Protein AF-A0A1V5NSB7-F1 (afdb_monomer_lite)

Radius of gyration: 28.34 Å; chains: 1; bounding box: 48×56×88 Å

pLDDT: mean 84.28, std 14.87, range [34.0, 98.44]

Foldseek 3Di:
DDDDDPDQPQFDDDDDDDRDDTQGSVSVVVVVVVVVVVVVVVVVVVVVVVVVVVLVVLVVLCPPPVSVLVSLQCPDPLSVQLVVCVVVVVLVSSLVSLVVVCVDPPHDLSVNLVSLVSQCVSCQQQLPLVSNLVSLVSVQVVADPVRDPPCSPNVVVVVVSVCLVCLVVADLVNLLVVLVVVCVVPPPPQDPVNSVVVSVVSVVSNVRND

Secondary structure (DSSP, 8-state):
---------SEEEPPSS-TT-EEEHHHHHHHHHHHHHHHHHHHHHHHHHHHHHHHHHHHHHTTSTTTHHHHHHHHSHHHHHHHHHHHHT-HHHHHHHHHHHHH-SSS-HHHHHHHHHHHHHHHHHHT-HHHHHHHHHHHHHHS-GGGS-GGG-HHHHHHHHHHHHTGGGS-HHHHHHHHHHHHHHSTTTS-HHHHHHHHHHHHHHHHH--

Sequence (210 aa):
MEEGGSKAPSMVAGARGSPGQFLSGSGYASSMKAMHDERLSISAEFARKNEQALQETLMQMSGDPNYKGYAEFYLNENCKMGLECIEKGDFKEARDYLMKALEDTSISEEARVLVCQSLLGIGYEVGDKDVLEKAMDRLLAMIPEKDLPKEYNRQSMKEAFDGLKRMHEITPQQFSEIMQKLAREHPGKVPPEMQEKMLEGFKQMQNRFK

Structure (mmCIF, N/CA/C/O backbone):
data_AF-A0A1V5NSB7-F1
#
_entry.id   AF-A0A1V5NSB7-F1
#
loop_
_atom_site.group_PDB
_atom_site.id
_atom_site.type_symbol
_atom_site.label_atom_id
_atom_site.label_alt_id
_atom_site.label_comp_id
_atom_site.label_asym_id
_atom_site.label_entity_id
_atom_site.label_seq_id
_atom_site.pdbx_PDB_ins_code
_atom_site.Cartn_x
_atom_site.Cartn_y
_atom_site.Cartn_z
_atom_site.occupancy
_atom_site.B_iso_or_equiv
_atom_site.auth_seq_id
_atom_site.auth_comp_id
_atom_site.auth_asym_id
_atom_site.auth_atom_id
_atom_site.pdbx_PDB_model_num
ATOM 1 N N . MET A 1 1 ? 21.125 -37.843 44.065 1.00 37.56 1 MET A N 1
ATOM 2 C CA . MET A 1 1 ? 21.838 -36.700 43.470 1.00 37.56 1 MET A CA 1
ATOM 3 C C . MET A 1 1 ? 20.799 -35.622 43.252 1.00 37.56 1 MET A C 1
ATOM 5 O O . MET A 1 1 ? 20.052 -35.678 42.286 1.00 37.56 1 MET A O 1
ATOM 9 N N . GLU A 1 2 ? 20.655 -34.770 44.262 1.00 38.66 2 GLU A N 1
ATOM 10 C CA . GLU A 1 2 ? 19.933 -33.503 44.175 1.00 38.66 2 GLU A CA 1
ATOM 11 C C . GLU A 1 2 ? 20.862 -32.480 43.520 1.00 38.66 2 GLU A C 1
ATOM 13 O O . GLU A 1 2 ? 22.038 -32.470 43.861 1.00 38.66 2 GLU A O 1
ATOM 18 N N . GLU A 1 3 ? 20.332 -31.681 42.594 1.00 34.00 3 GLU A N 1
ATOM 19 C CA . GLU A 1 3 ? 20.762 -30.336 42.160 1.00 34.00 3 GLU A CA 1
ATOM 20 C C . GLU A 1 3 ? 20.040 -30.060 40.820 1.00 34.00 3 GLU A C 1
ATOM 22 O O . GLU A 1 3 ? 19.988 -30.924 39.957 1.00 34.00 3 GLU A O 1
ATOM 27 N N . GLY A 1 4 ? 19.389 -28.934 40.542 1.00 35.59 4 GLY A N 1
ATOM 28 C CA . GLY A 1 4 ? 19.301 -27.680 41.263 1.00 35.59 4 GLY A CA 1
ATOM 29 C C . GLY A 1 4 ? 17.912 -27.074 41.080 1.00 35.59 4 GLY A C 1
ATOM 30 O O . GLY A 1 4 ? 17.555 -26.596 40.005 1.00 35.59 4 GLY A O 1
ATOM 31 N N . GLY A 1 5 ? 17.138 -27.055 42.164 1.00 37.88 5 GLY A N 1
ATOM 32 C CA . GLY A 1 5 ? 16.073 -26.076 42.316 1.00 37.88 5 GLY A CA 1
ATOM 33 C C . GLY A 1 5 ? 16.729 -24.705 42.400 1.00 37.88 5 GLY A C 1
ATOM 34 O O . GLY A 1 5 ? 17.485 -24.443 43.338 1.00 37.88 5 GLY A O 1
ATOM 35 N N . SER A 1 6 ? 16.496 -23.851 41.402 1.00 40.28 6 SER A N 1
ATOM 36 C CA . SER A 1 6 ? 16.972 -22.472 41.417 1.00 40.28 6 SER A CA 1
ATOM 37 C C . SER A 1 6 ? 16.458 -21.808 42.693 1.00 40.28 6 SER A C 1
ATOM 39 O O . SER A 1 6 ? 15.261 -21.538 42.820 1.00 40.28 6 SER A O 1
ATOM 41 N N . LYS A 1 7 ? 17.357 -21.604 43.662 1.00 47.06 7 LYS A N 1
ATOM 42 C CA . LYS A 1 7 ? 17.087 -20.875 44.899 1.00 47.06 7 LYS A CA 1
ATOM 43 C C . LYS A 1 7 ? 16.649 -19.467 44.517 1.00 47.06 7 LYS A C 1
ATOM 45 O O . LYS A 1 7 ? 17.482 -18.593 44.293 1.00 47.06 7 LYS A O 1
ATOM 50 N N . ALA A 1 8 ? 15.338 -19.250 44.453 1.00 48.84 8 ALA A N 1
ATOM 51 C CA . ALA A 1 8 ? 14.788 -17.916 44.590 1.00 48.84 8 ALA A CA 1
ATOM 52 C C . ALA A 1 8 ? 15.373 -17.323 45.887 1.00 48.84 8 ALA A C 1
ATOM 54 O O . ALA A 1 8 ? 15.433 -18.042 46.894 1.00 48.84 8 ALA A O 1
ATOM 55 N N . PRO A 1 9 ? 15.849 -16.067 45.888 1.00 46.34 9 PRO A N 1
ATOM 56 C CA . PRO A 1 9 ? 16.323 -15.441 47.113 1.00 46.34 9 PRO A CA 1
ATOM 57 C C . PRO A 1 9 ? 15.192 -15.511 48.144 1.00 46.34 9 PRO A C 1
ATOM 59 O O . PRO A 1 9 ? 14.076 -15.058 47.889 1.00 46.34 9 PRO A O 1
ATOM 62 N N . SER A 1 10 ? 15.451 -16.166 49.281 1.00 51.84 10 SER A N 1
ATOM 63 C CA . SER A 1 10 ? 14.407 -16.480 50.261 1.00 51.84 10 SER A CA 1
ATOM 64 C C . SER A 1 10 ? 13.823 -15.225 50.905 1.00 51.84 10 SER A C 1
ATOM 66 O O . SER A 1 10 ? 12.687 -15.286 51.370 1.00 51.84 10 SER A O 1
ATOM 68 N N . MET A 1 11 ? 14.552 -14.102 50.879 1.00 49.50 11 MET A N 1
ATOM 69 C CA . MET A 1 11 ? 14.091 -12.788 51.318 1.00 49.50 11 MET A CA 1
ATOM 70 C C . MET A 1 11 ? 14.734 -11.669 50.485 1.00 49.50 11 MET A C 1
ATOM 72 O O . MET A 1 11 ? 15.950 -11.662 50.293 1.00 49.50 11 MET A O 1
ATOM 76 N N . VAL A 1 12 ? 13.929 -10.709 50.019 1.00 53.34 12 VAL A N 1
ATOM 77 C CA . VAL A 1 12 ? 14.395 -9.463 49.379 1.00 53.34 12 VAL A CA 1
ATOM 78 C C . VAL A 1 12 ? 13.954 -8.288 50.252 1.00 53.34 12 VAL A C 1
ATOM 80 O O . VAL A 1 12 ? 12.777 -8.174 50.591 1.00 53.34 12 VAL A O 1
ATOM 83 N N . ALA A 1 13 ? 14.898 -7.433 50.652 1.00 48.16 13 ALA A N 1
ATOM 84 C CA . ALA A 1 13 ? 14.614 -6.248 51.460 1.00 48.16 13 ALA A CA 1
ATOM 85 C C . ALA A 1 13 ? 13.837 -5.208 50.628 1.00 48.16 13 ALA A C 1
ATOM 87 O O . ALA A 1 13 ? 14.328 -4.736 49.603 1.00 48.16 13 ALA A O 1
ATOM 88 N N . GLY A 1 14 ? 12.615 -4.873 51.054 1.00 45.34 14 GLY A N 1
ATOM 89 C CA . GLY A 1 14 ? 11.761 -3.871 50.407 1.00 45.34 14 GLY A CA 1
ATOM 90 C C . GLY A 1 14 ? 12.239 -2.431 50.637 1.00 45.34 14 GLY A C 1
ATOM 91 O O . GLY A 1 14 ? 12.838 -2.114 51.665 1.00 45.34 14 GLY A O 1
ATOM 92 N N . ALA A 1 15 ? 11.980 -1.549 49.667 1.00 45.62 15 ALA A N 1
ATOM 93 C CA . ALA A 1 15 ? 12.359 -0.138 49.718 1.00 45.62 15 ALA A CA 1
ATOM 94 C C . ALA A 1 15 ? 11.522 0.697 50.716 1.00 45.62 15 ALA A C 1
ATOM 96 O O . ALA A 1 15 ? 10.430 0.321 51.130 1.00 45.62 15 ALA A O 1
ATOM 97 N N . ARG A 1 16 ? 12.117 1.842 51.087 1.00 44.16 16 ARG A N 1
ATOM 98 C CA . ARG A 1 16 ? 11.884 2.744 52.234 1.00 44.16 16 ARG A CA 1
ATOM 99 C C . ARG A 1 16 ? 10.437 2.902 52.733 1.00 44.16 16 ARG A C 1
ATOM 101 O O . ARG A 1 16 ? 9.618 3.532 52.077 1.00 44.16 16 ARG A O 1
ATOM 108 N N . GLY A 1 17 ? 10.208 2.492 53.987 1.00 47.84 17 GLY A N 1
ATOM 109 C CA . GLY A 1 17 ? 9.059 2.942 54.787 1.00 47.84 17 GLY A CA 1
ATOM 110 C C . GLY A 1 17 ? 8.754 2.130 56.050 1.00 47.84 17 GLY A C 1
ATOM 111 O O . GLY A 1 17 ? 8.206 2.683 56.995 1.00 47.84 17 GLY A O 1
ATOM 112 N N . SER A 1 18 ? 9.135 0.849 56.116 1.00 47.50 18 SER A N 1
ATOM 113 C CA . SER A 1 18 ? 8.880 0.011 57.298 1.00 47.50 18 SER A CA 1
ATOM 114 C C . SER A 1 18 ? 10.003 -1.023 57.493 1.00 47.50 18 SER A C 1
ATOM 116 O O . SER A 1 18 ? 10.157 -1.897 56.641 1.00 47.50 18 SER A O 1
ATOM 118 N N . PRO A 1 19 ? 10.818 -0.955 58.567 1.00 43.09 19 PRO A N 1
ATOM 119 C CA . PRO A 1 19 ? 12.043 -1.759 58.709 1.00 43.09 19 PRO A CA 1
ATOM 120 C C . PRO A 1 19 ? 11.851 -3.266 58.986 1.00 43.09 19 PRO A C 1
ATOM 122 O O . PRO A 1 19 ? 12.814 -3.919 59.377 1.00 43.09 19 PRO A O 1
ATOM 125 N N . GLY A 1 20 ? 10.643 -3.828 58.846 1.00 50.53 20 GLY A N 1
ATOM 126 C CA . GLY A 1 20 ? 10.314 -5.153 59.402 1.00 50.53 20 GLY A CA 1
ATOM 127 C C . GLY A 1 20 ? 9.607 -6.164 58.493 1.00 50.53 20 GLY A C 1
ATOM 128 O O . GLY A 1 20 ? 9.376 -7.284 58.938 1.00 50.53 20 GLY A O 1
ATOM 129 N N . GLN A 1 21 ? 9.252 -5.833 57.247 1.00 52.19 21 GLN A N 1
ATOM 130 C CA . GLN A 1 21 ? 8.574 -6.786 56.352 1.00 52.19 21 GLN A CA 1
ATOM 131 C C . GLN A 1 21 ? 9.567 -7.461 55.403 1.00 52.19 21 GLN A C 1
ATOM 133 O O . GLN A 1 21 ? 9.877 -6.957 54.325 1.00 52.19 21 GLN A O 1
ATOM 138 N N . PHE A 1 22 ? 10.057 -8.634 55.804 1.00 54.72 22 PHE A N 1
ATOM 139 C CA . PHE A 1 22 ? 10.748 -9.544 54.899 1.00 54.72 22 PHE A CA 1
ATOM 140 C C . PHE A 1 22 ? 9.717 -10.253 54.011 1.00 54.72 22 PHE A C 1
ATOM 142 O O . PHE A 1 22 ? 8.905 -11.039 54.498 1.00 54.72 22 PHE A O 1
ATOM 149 N N . LEU A 1 23 ? 9.731 -9.972 52.707 1.00 57.19 23 LEU A N 1
ATOM 150 C CA . LEU A 1 23 ? 8.927 -10.714 51.734 1.00 57.19 23 LEU A CA 1
ATOM 151 C C . LEU A 1 23 ? 9.623 -12.042 51.433 1.00 57.19 23 LEU A C 1
ATOM 153 O O . LEU A 1 23 ? 10.783 -12.044 51.021 1.00 57.19 23 LEU A O 1
ATOM 157 N N . SER A 1 24 ? 8.919 -13.162 51.616 1.00 68.25 24 SER A N 1
ATOM 158 C CA . SER A 1 24 ? 9.400 -14.467 51.153 1.00 68.25 24 SER A CA 1
ATOM 159 C C . SER A 1 24 ? 9.620 -14.441 49.636 1.00 68.25 24 SER A C 1
ATOM 161 O O . SER A 1 24 ? 8.956 -13.682 48.929 1.00 68.25 24 SER A O 1
ATOM 163 N N . GLY A 1 25 ? 10.489 -15.303 49.099 1.00 69.50 25 GLY A N 1
ATOM 164 C CA . GLY A 1 25 ? 10.6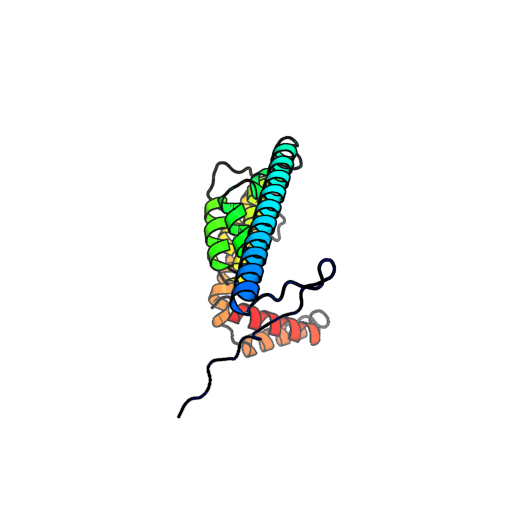81 -15.418 47.643 1.00 69.50 25 GLY A CA 1
ATOM 165 C C . GLY A 1 25 ? 9.371 -15.622 46.859 1.00 69.50 25 GLY A C 1
ATOM 166 O O . GLY A 1 25 ? 9.202 -15.066 45.775 1.00 69.50 25 GLY A O 1
ATOM 167 N N . SER A 1 26 ? 8.398 -16.338 47.437 1.00 72.12 26 SER A N 1
ATOM 168 C CA . SER A 1 26 ? 7.052 -16.504 46.869 1.00 72.12 26 SER A CA 1
ATOM 169 C C . SER A 1 26 ? 6.187 -15.241 46.965 1.00 72.12 26 SER A C 1
ATOM 171 O O . SER A 1 26 ? 5.455 -14.926 46.025 1.00 72.12 26 SER A O 1
ATOM 173 N N . GLY A 1 27 ? 6.287 -14.494 48.069 1.00 72.62 27 GLY A N 1
ATOM 174 C CA . GLY A 1 27 ? 5.615 -13.208 48.252 1.00 72.62 27 GLY A CA 1
ATOM 175 C C . GLY A 1 27 ? 6.161 -12.143 47.305 1.00 72.62 27 GLY A C 1
ATOM 176 O O . GLY A 1 27 ? 5.389 -11.454 46.650 1.00 72.62 27 GLY A O 1
ATOM 177 N N . TYR A 1 28 ? 7.484 -12.079 47.143 1.00 75.88 28 TYR A N 1
ATOM 178 C CA . TYR A 1 28 ? 8.135 -11.221 46.156 1.00 75.88 28 TYR A CA 1
ATOM 179 C C . TYR A 1 28 ? 7.696 -11.568 44.727 1.00 75.88 28 TYR A C 1
ATOM 181 O O . TYR A 1 28 ? 7.283 -10.678 43.990 1.00 75.88 28 TYR A O 1
ATOM 189 N N . ALA A 1 29 ? 7.706 -12.851 44.344 1.00 72.25 29 ALA A N 1
ATOM 190 C CA . ALA A 1 29 ? 7.261 -13.279 43.015 1.00 72.25 29 ALA A CA 1
ATOM 191 C C . ALA A 1 29 ? 5.788 -12.922 42.742 1.00 72.25 29 ALA A C 1
ATOM 193 O O . ALA A 1 29 ? 5.456 -12.463 41.650 1.00 72.25 29 ALA A O 1
ATOM 194 N N . SER A 1 30 ? 4.917 -13.076 43.744 1.00 76.69 30 SER A N 1
ATOM 195 C CA . SER A 1 30 ? 3.499 -12.705 43.640 1.00 76.69 30 SER A CA 1
ATOM 196 C C . SER A 1 30 ? 3.317 -11.193 43.490 1.00 76.69 30 SER A C 1
ATOM 198 O O . SER A 1 30 ? 2.568 -10.756 42.620 1.00 76.69 30 SER A O 1
ATOM 200 N N . SER A 1 31 ? 4.050 -10.389 44.268 1.00 78.25 31 SER A N 1
ATOM 201 C CA . SER A 1 31 ? 4.045 -8.927 44.140 1.00 78.25 31 SER A CA 1
ATOM 202 C C . SER A 1 31 ? 4.580 -8.463 42.786 1.00 78.25 31 SER A C 1
ATOM 204 O O . SER A 1 31 ? 3.989 -7.587 42.165 1.00 78.25 31 SER A O 1
ATOM 206 N N . MET A 1 32 ? 5.657 -9.074 42.284 1.00 78.88 32 MET A N 1
ATOM 207 C CA . MET A 1 32 ? 6.209 -8.757 40.962 1.00 78.88 32 MET A CA 1
ATOM 208 C C . MET A 1 32 ? 5.243 -9.117 39.833 1.00 78.88 32 MET A C 1
ATOM 210 O O . MET A 1 32 ? 5.126 -8.359 38.873 1.00 78.88 32 MET A O 1
ATOM 214 N N . LYS A 1 33 ? 4.524 -10.240 39.953 1.00 84.12 33 LYS A N 1
ATOM 215 C CA . LYS A 1 33 ? 3.463 -10.606 39.010 1.00 84.12 33 LYS A CA 1
ATOM 216 C C . LYS A 1 33 ? 2.319 -9.591 39.045 1.00 84.12 33 LYS A C 1
ATOM 218 O O . LYS A 1 33 ? 1.933 -9.105 37.993 1.00 84.12 33 LYS A O 1
ATOM 223 N N . ALA A 1 34 ? 1.850 -9.203 40.231 1.00 83.56 34 ALA A N 1
ATOM 224 C CA . ALA A 1 34 ? 0.799 -8.195 40.372 1.00 83.56 34 ALA A CA 1
ATOM 225 C C . ALA A 1 34 ? 1.210 -6.839 39.767 1.00 83.56 34 ALA A C 1
ATOM 227 O O . ALA A 1 34 ? 0.436 -6.243 39.028 1.00 83.56 34 ALA A O 1
ATOM 228 N N . MET A 1 35 ? 2.450 -6.392 40.000 1.00 81.25 35 MET A N 1
ATOM 229 C CA . MET A 1 35 ? 2.992 -5.173 39.382 1.00 81.25 35 MET A CA 1
ATOM 230 C C . MET A 1 35 ? 3.122 -5.295 37.858 1.00 81.25 35 MET A C 1
ATOM 232 O O . MET A 1 35 ? 2.933 -4.317 37.137 1.00 81.25 35 MET A O 1
ATOM 236 N N . HIS A 1 36 ? 3.467 -6.479 37.345 1.00 80.69 36 HIS A N 1
ATOM 237 C CA . HIS A 1 36 ? 3.516 -6.730 35.907 1.00 80.69 36 HIS A CA 1
ATOM 238 C C . HIS A 1 36 ? 2.121 -6.673 35.278 1.00 80.69 36 HIS A C 1
ATOM 240 O O . HIS A 1 36 ? 1.946 -5.991 34.269 1.00 80.69 36 HIS A O 1
ATOM 246 N N . ASP A 1 37 ? 1.140 -7.327 35.898 1.00 87.56 37 ASP A N 1
ATOM 247 C CA . ASP A 1 37 ? -0.256 -7.330 35.461 1.00 87.56 37 ASP A CA 1
ATOM 248 C C . ASP A 1 37 ? -0.845 -5.905 35.509 1.00 87.56 37 ASP A C 1
ATOM 250 O O . ASP A 1 37 ? -1.497 -5.464 34.562 1.00 87.56 37 ASP A O 1
ATOM 254 N N . GLU A 1 38 ? -0.536 -5.132 36.557 1.00 83.25 38 GLU A N 1
ATOM 255 C CA . GLU A 1 38 ? -0.912 -3.718 36.672 1.00 83.25 38 GLU A CA 1
ATOM 256 C C . GLU A 1 38 ? -0.268 -2.867 35.570 1.00 83.25 38 GLU A C 1
ATOM 258 O O . GLU A 1 38 ? -0.949 -2.078 34.916 1.00 83.25 38 GLU A O 1
ATOM 263 N N . ARG A 1 39 ? 1.026 -3.069 35.289 1.00 82.44 39 ARG A N 1
ATOM 264 C CA . ARG A 1 39 ? 1.715 -2.375 34.194 1.00 82.44 39 ARG A CA 1
ATOM 265 C C . ARG A 1 39 ? 1.065 -2.673 32.844 1.00 82.44 39 ARG A C 1
ATOM 267 O O . ARG A 1 39 ? 0.869 -1.748 32.062 1.00 82.44 39 ARG A O 1
ATOM 274 N N . LEU A 1 40 ? 0.732 -3.936 32.569 1.00 86.88 40 LEU A N 1
ATOM 275 C CA . LEU A 1 40 ? 0.035 -4.327 31.339 1.00 86.88 40 LEU A CA 1
ATOM 276 C C . LEU A 1 40 ? -1.344 -3.664 31.244 1.00 86.88 40 LEU A C 1
ATOM 278 O O . LEU A 1 40 ? -1.694 -3.149 30.184 1.00 86.88 40 LEU A O 1
ATOM 282 N N . SER A 1 41 ? -2.087 -3.617 32.353 1.00 87.81 41 SER A N 1
ATOM 283 C CA . SER A 1 41 ? -3.387 -2.943 32.433 1.00 87.81 41 SER A CA 1
ATOM 284 C C . SER A 1 41 ? -3.278 -1.445 32.124 1.00 87.81 41 SER A C 1
ATOM 286 O O . SER A 1 41 ? -4.006 -0.933 31.275 1.00 87.81 41 SER A O 1
ATOM 288 N N . ILE A 1 42 ? -2.311 -0.747 32.732 1.00 82.56 42 ILE A N 1
ATOM 289 C CA . ILE A 1 42 ? -2.061 0.683 32.486 1.00 82.56 42 ILE A CA 1
ATOM 290 C C . ILE A 1 42 ? -1.668 0.924 31.025 1.00 82.56 42 ILE A C 1
ATOM 292 O O . ILE A 1 42 ? -2.176 1.850 30.392 1.00 82.56 42 ILE A O 1
ATOM 296 N N . SER A 1 43 ? -0.781 0.094 30.468 1.00 83.69 43 SER A N 1
ATOM 297 C CA . SER A 1 43 ? -0.391 0.196 29.058 1.00 83.69 43 SER A CA 1
ATOM 298 C C . SER A 1 43 ? -1.583 -0.001 28.118 1.00 83.69 43 SER A C 1
ATOM 300 O O . SER A 1 43 ? -1.721 0.754 27.158 1.00 83.69 43 SER A O 1
ATOM 302 N N . ALA A 1 44 ? -2.468 -0.959 28.409 1.00 83.62 44 ALA A N 1
ATOM 303 C CA . ALA A 1 44 ? -3.680 -1.186 27.627 1.00 83.62 44 ALA A CA 1
ATOM 304 C C . ALA A 1 44 ? -4.666 -0.010 27.730 1.00 83.62 44 ALA A C 1
ATOM 306 O O . ALA A 1 44 ? -5.231 0.415 26.722 1.00 83.62 44 ALA A O 1
ATOM 307 N N . GLU A 1 45 ? -4.849 0.562 28.923 1.00 84.88 45 GLU A N 1
ATOM 308 C CA . GLU A 1 45 ? -5.712 1.733 29.110 1.00 84.88 45 GLU A CA 1
ATOM 309 C C . GLU A 1 45 ? -5.170 2.962 28.366 1.00 84.88 45 GLU A C 1
ATOM 311 O O . GLU A 1 45 ? -5.934 3.687 27.725 1.00 84.88 45 GLU A O 1
ATOM 316 N N . PHE A 1 46 ? -3.853 3.178 28.409 1.00 84.44 46 PHE A N 1
ATOM 317 C CA . PHE A 1 46 ? -3.192 4.251 27.671 1.00 84.44 46 PHE A CA 1
ATOM 318 C C . PHE A 1 46 ? -3.348 4.076 26.156 1.00 84.44 46 PHE A C 1
ATOM 320 O O . PHE A 1 46 ? -3.721 5.027 25.472 1.00 84.44 46 PHE A O 1
ATOM 327 N N . ALA A 1 47 ? -3.141 2.860 25.639 1.00 82.44 47 ALA A N 1
ATOM 328 C CA . ALA A 1 47 ? -3.361 2.550 24.228 1.00 82.44 47 ALA A CA 1
ATOM 329 C C . ALA A 1 47 ? -4.812 2.834 23.808 1.00 82.44 47 ALA A C 1
ATOM 331 O O . ALA A 1 47 ? -5.034 3.535 22.825 1.00 82.44 47 ALA A O 1
ATOM 332 N N . ARG A 1 48 ? -5.795 2.395 24.607 1.00 84.62 48 ARG A N 1
ATOM 333 C CA . ARG A 1 48 ? -7.217 2.650 24.340 1.00 84.62 48 ARG A CA 1
ATOM 334 C C . ARG A 1 48 ? -7.545 4.143 24.322 1.00 84.62 48 ARG A C 1
ATOM 336 O O . ARG A 1 48 ? -8.283 4.598 23.457 1.00 84.62 48 ARG A O 1
ATOM 343 N N . LYS A 1 49 ? -7.019 4.912 25.280 1.00 86.69 49 LYS A N 1
ATOM 344 C CA . LYS A 1 49 ? -7.225 6.369 25.336 1.00 86.69 49 LYS A CA 1
ATOM 345 C C . LYS A 1 49 ? -6.605 7.074 24.131 1.00 86.69 49 LYS A C 1
ATOM 347 O O . LYS A 1 49 ? -7.236 7.964 23.571 1.00 86.69 49 LYS A O 1
ATOM 352 N N . ASN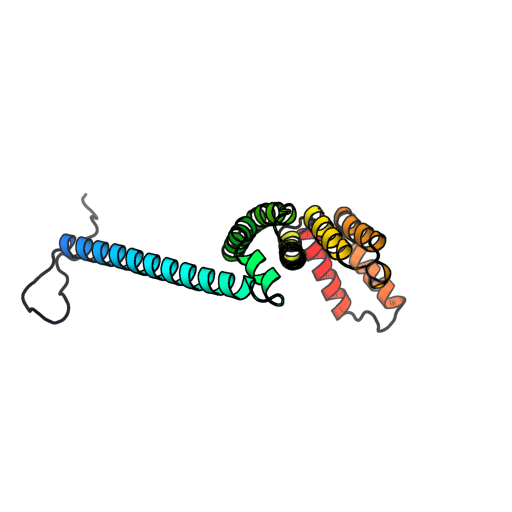 A 1 50 ? -5.411 6.660 23.714 1.00 87.62 50 ASN A N 1
ATOM 353 C CA . ASN A 1 50 ? -4.772 7.201 22.516 1.00 87.62 50 ASN A CA 1
ATOM 354 C C . ASN A 1 50 ? -5.557 6.862 21.248 1.00 87.62 50 ASN A C 1
ATOM 356 O O . ASN A 1 50 ? -5.739 7.731 20.403 1.00 87.62 50 ASN A O 1
ATOM 360 N N . GLU A 1 51 ? -6.051 5.631 21.130 1.00 87.88 51 GLU A N 1
ATOM 361 C CA . GLU A 1 51 ? -6.881 5.210 20.002 1.00 87.88 51 GLU A CA 1
ATOM 362 C C . GLU A 1 51 ? -8.183 6.016 19.934 1.00 87.88 51 GLU A C 1
ATOM 364 O O . GLU A 1 51 ? -8.544 6.508 18.869 1.00 87.88 51 GLU A O 1
ATOM 369 N N . GLN A 1 52 ? -8.844 6.235 21.075 1.00 90.12 52 GLN A N 1
ATOM 370 C CA . GLN A 1 52 ? -10.035 7.085 21.159 1.00 90.12 52 GLN A CA 1
ATOM 371 C C . GLN A 1 52 ? -9.737 8.530 20.747 1.00 90.12 52 GLN A C 1
ATOM 373 O O . GLN A 1 52 ? -10.461 9.091 19.930 1.00 90.12 52 GLN A O 1
ATOM 378 N N . ALA A 1 53 ? -8.648 9.116 21.250 1.00 91.56 53 ALA A N 1
ATOM 379 C CA . ALA A 1 53 ? -8.251 10.475 20.889 1.00 91.56 53 ALA A CA 1
ATOM 380 C C . ALA A 1 53 ? -7.923 10.607 19.389 1.00 91.56 53 ALA A C 1
ATOM 382 O O . ALA A 1 53 ? -8.297 11.594 18.749 1.00 91.56 53 ALA A O 1
ATOM 383 N N . LEU A 1 54 ? -7.258 9.601 18.809 1.00 90.56 54 LEU A N 1
ATOM 384 C CA . LEU A 1 54 ? -6.998 9.542 17.372 1.00 90.56 54 LEU A CA 1
ATOM 385 C C . LEU A 1 54 ? -8.311 9.455 16.590 1.00 90.56 54 LEU A C 1
ATOM 387 O O . LEU A 1 54 ? -8.514 10.220 15.651 1.00 90.56 54 LEU A O 1
ATOM 391 N N . GLN A 1 55 ? -9.220 8.570 16.999 1.00 92.62 55 GLN A N 1
ATOM 392 C CA . GLN A 1 55 ? -10.515 8.399 16.353 1.00 92.62 55 GLN A CA 1
ATOM 393 C C . GLN A 1 55 ? -11.343 9.689 16.390 1.00 92.62 55 GLN A C 1
ATOM 395 O O . GLN A 1 55 ? -11.887 10.091 15.365 1.00 92.62 55 GLN A O 1
ATOM 400 N N . GLU A 1 56 ? -11.399 10.379 17.528 1.00 94.19 56 GLU A N 1
ATOM 401 C CA . GLU A 1 56 ? -12.066 11.680 17.653 1.00 94.19 56 GLU A CA 1
ATOM 402 C C . GLU A 1 56 ? -11.453 12.729 16.716 1.00 94.19 56 GLU A C 1
ATOM 404 O O . GLU A 1 56 ? -12.182 13.440 16.023 1.00 94.19 56 GLU A O 1
ATOM 409 N N . THR A 1 57 ? -10.121 12.786 16.639 1.00 93.50 57 THR A N 1
ATOM 410 C CA . THR A 1 57 ? -9.402 13.707 15.745 1.00 93.50 57 THR A CA 1
ATOM 411 C C . THR A 1 57 ? -9.722 13.420 14.278 1.00 93.50 57 THR A C 1
ATOM 413 O O . THR A 1 57 ? -10.052 14.334 13.525 1.00 93.50 57 THR A O 1
ATOM 416 N N . LEU A 1 58 ? -9.691 12.151 13.866 1.00 93.81 58 LEU A N 1
ATOM 417 C CA . LEU A 1 58 ? -10.022 11.749 12.498 1.00 93.81 58 LEU A CA 1
ATOM 418 C C . LEU A 1 58 ? -11.488 12.049 12.163 1.00 93.81 58 LEU A C 1
ATOM 420 O O . LEU A 1 58 ? -11.783 12.546 11.079 1.00 93.81 58 LEU A O 1
ATOM 424 N N . MET A 1 59 ? -12.409 11.826 13.104 1.00 93.00 59 MET A N 1
ATOM 425 C CA . MET A 1 59 ? -13.820 12.180 12.929 1.00 93.00 59 MET A CA 1
ATOM 426 C C . MET A 1 59 ? -14.002 13.693 12.750 1.00 93.00 59 MET A C 1
ATOM 428 O O . MET A 1 59 ? -14.779 14.112 11.894 1.00 93.00 59 MET A O 1
ATOM 432 N N . GLN A 1 60 ? -13.251 14.528 13.473 1.00 92.81 60 GLN A N 1
ATOM 433 C CA . GLN A 1 60 ? -13.254 15.979 13.249 1.00 92.81 60 GLN A CA 1
ATOM 434 C C . GLN A 1 60 ? -12.686 16.346 11.870 1.00 92.81 60 GLN A C 1
ATOM 436 O O . GLN A 1 60 ? -13.298 17.132 11.146 1.00 92.81 60 GLN A O 1
ATOM 441 N N . MET A 1 61 ? -11.563 15.737 11.472 1.00 92.06 61 MET A N 1
ATOM 442 C CA . MET A 1 61 ? -10.941 15.946 10.157 1.00 92.06 61 MET A CA 1
ATOM 443 C C . MET A 1 61 ? -11.847 15.523 8.997 1.00 92.06 61 MET A C 1
ATOM 445 O O . MET A 1 61 ? -11.783 16.126 7.930 1.00 92.06 61 MET A O 1
ATOM 449 N N . SER A 1 62 ? -12.722 14.533 9.201 1.00 90.25 62 SER A N 1
ATOM 450 C CA . SER A 1 62 ? -13.683 14.095 8.179 1.00 90.25 62 SER A CA 1
ATOM 451 C C . SER A 1 62 ? -14.676 15.190 7.762 1.00 90.25 62 SER A C 1
ATOM 453 O O . SER A 1 62 ? -15.227 15.138 6.661 1.00 90.25 62 SER A O 1
ATOM 455 N N . GLY A 1 63 ? -14.877 16.202 8.617 1.00 88.81 63 GLY A N 1
ATOM 456 C CA . GLY A 1 63 ? -15.706 17.370 8.329 1.00 88.81 63 GLY A CA 1
ATOM 457 C C . GLY A 1 63 ? -15.025 18.439 7.467 1.00 88.81 63 GLY A C 1
ATOM 458 O O . GLY A 1 63 ? -15.722 19.284 6.908 1.00 88.81 63 GLY A O 1
ATOM 459 N N . ASP A 1 64 ? -13.694 18.412 7.334 1.00 91.31 64 ASP A N 1
ATOM 460 C CA . ASP A 1 64 ? -12.943 19.324 6.467 1.00 91.31 64 ASP A CA 1
ATOM 461 C C . ASP A 1 64 ? -12.711 18.667 5.095 1.00 91.31 64 ASP A C 1
ATOM 463 O O . ASP A 1 64 ? -12.024 17.643 5.017 1.00 91.31 64 ASP A O 1
ATOM 467 N N . PRO A 1 65 ? -13.221 19.243 3.989 1.00 89.06 65 PRO A N 1
ATOM 468 C CA . PRO A 1 65 ? -13.021 18.702 2.646 1.00 89.06 65 PRO A CA 1
ATOM 469 C C . PRO A 1 65 ? -11.555 18.443 2.271 1.00 89.06 65 PRO A C 1
ATOM 471 O O . PRO A 1 65 ? -11.289 17.523 1.504 1.00 89.06 65 PRO A O 1
ATOM 474 N N . ASN A 1 66 ? -10.601 19.202 2.823 1.00 89.69 66 ASN A N 1
ATOM 475 C CA . ASN A 1 66 ? -9.175 19.039 2.520 1.00 89.69 66 ASN A CA 1
ATOM 476 C C . ASN A 1 66 ? -8.554 17.810 3.195 1.00 89.69 66 ASN A C 1
ATOM 478 O O . ASN A 1 66 ? -7.561 17.268 2.710 1.00 89.69 66 ASN A O 1
ATOM 482 N N . TYR A 1 67 ? -9.121 17.377 4.322 1.00 90.56 67 TYR A N 1
ATOM 483 C CA . TYR A 1 67 ? -8.606 16.267 5.125 1.00 90.56 67 TYR A CA 1
ATOM 484 C C . TYR A 1 67 ? -9.512 15.040 5.108 1.00 90.56 67 TYR A C 1
ATOM 486 O O . TYR A 1 67 ? -9.113 13.981 5.591 1.00 90.56 67 TYR A O 1
ATOM 494 N N . LYS A 1 68 ? -10.697 15.151 4.504 1.00 90.88 68 LYS A N 1
ATOM 495 C CA . LYS A 1 68 ? -11.692 14.086 4.419 1.00 90.88 68 LYS A CA 1
ATOM 496 C C . LYS A 1 68 ? -11.118 12.766 3.900 1.00 90.88 68 LYS A C 1
ATOM 498 O O . LYS A 1 68 ? -11.305 11.744 4.549 1.00 90.88 68 LYS A O 1
ATOM 503 N N . GLY A 1 69 ? -10.373 12.783 2.793 1.00 91.44 69 GLY A N 1
ATOM 504 C CA . GLY A 1 69 ? -9.768 11.568 2.231 1.00 91.44 69 GLY A CA 1
ATOM 505 C C . GLY A 1 69 ? -8.772 10.887 3.175 1.00 91.44 69 GLY A C 1
ATOM 506 O O . GLY A 1 69 ? -8.770 9.665 3.304 1.00 91.44 69 GLY A O 1
ATOM 507 N N . TYR A 1 70 ? -7.970 11.676 3.898 1.00 93.00 70 TYR A N 1
ATOM 508 C CA . TYR A 1 70 ? -7.073 11.155 4.931 1.00 93.00 70 TYR A CA 1
ATOM 509 C C . TYR A 1 70 ? -7.858 10.554 6.095 1.00 93.00 70 TYR A C 1
ATOM 511 O O . TYR A 1 70 ? -7.567 9.439 6.519 1.00 93.00 70 TYR A O 1
ATOM 519 N N . ALA A 1 71 ? -8.866 11.269 6.595 1.00 93.69 71 ALA A N 1
ATOM 520 C CA . ALA A 1 71 ? -9.703 10.792 7.687 1.00 93.69 71 ALA A CA 1
ATOM 521 C C . ALA A 1 71 ? -10.393 9.468 7.335 1.00 93.69 71 ALA A C 1
ATOM 523 O O . ALA A 1 71 ? -10.303 8.511 8.096 1.00 93.69 71 ALA A O 1
ATOM 524 N N . GLU A 1 72 ? -11.019 9.386 6.160 1.00 94.62 72 GLU A N 1
ATOM 525 C CA . GLU A 1 72 ? -11.664 8.166 5.672 1.00 94.62 72 GLU A CA 1
ATOM 526 C C . GLU A 1 72 ? -10.681 7.005 5.523 1.00 94.62 72 GLU A C 1
ATOM 528 O O . GLU A 1 72 ? -11.009 5.883 5.903 1.00 94.62 72 GLU A O 1
ATOM 533 N N . PHE A 1 73 ? -9.467 7.261 5.026 1.00 95.56 73 PHE A N 1
ATOM 534 C CA . PHE A 1 73 ? -8.433 6.235 4.927 1.00 95.56 73 PHE A CA 1
ATOM 535 C C . PHE A 1 73 ? -8.078 5.647 6.297 1.00 95.56 73 PHE A C 1
ATOM 537 O O . PHE A 1 73 ? -8.090 4.432 6.445 1.00 95.56 73 PHE A O 1
ATOM 544 N N . TYR A 1 74 ? -7.822 6.468 7.318 1.00 93.38 74 TYR A N 1
ATOM 545 C CA . T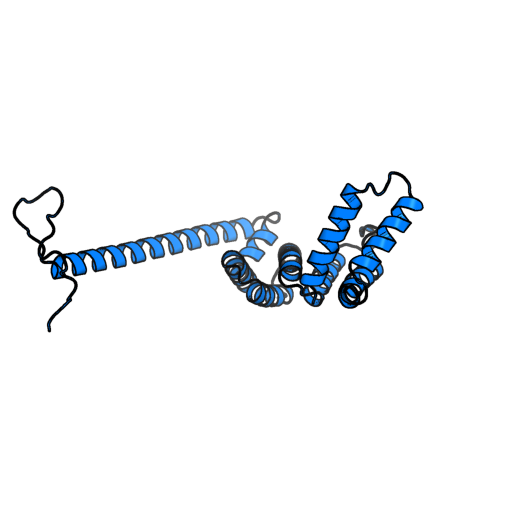YR A 1 74 ? -7.471 5.955 8.652 1.00 93.38 74 TYR A CA 1
ATOM 546 C C . TYR A 1 74 ? -8.666 5.392 9.438 1.00 93.38 74 TYR A C 1
ATOM 548 O O . TYR A 1 74 ? -8.474 4.573 10.336 1.00 93.38 74 TYR A O 1
ATOM 556 N N . LEU A 1 75 ? -9.891 5.820 9.122 1.00 93.69 75 LEU A N 1
ATOM 557 C CA . LEU A 1 75 ? -11.116 5.310 9.745 1.00 93.69 75 LEU A CA 1
ATOM 558 C C . LEU A 1 75 ? -11.631 4.019 9.094 1.00 93.69 75 LEU A C 1
ATOM 560 O O . LEU A 1 75 ? -12.384 3.284 9.733 1.00 93.69 75 LEU A O 1
ATOM 564 N N . ASN A 1 76 ? -11.257 3.729 7.845 1.00 95.56 76 ASN A N 1
ATOM 565 C CA . ASN A 1 76 ? -11.654 2.497 7.171 1.00 95.56 76 ASN A CA 1
ATOM 566 C C . ASN A 1 76 ? -10.974 1.277 7.816 1.00 95.56 76 ASN A C 1
ATOM 568 O O . ASN A 1 76 ? -9.755 1.240 7.976 1.00 95.56 76 ASN A O 1
ATOM 572 N N . GLU A 1 77 ? -11.766 0.255 8.147 1.00 95.75 77 GLU A N 1
ATOM 573 C CA . GLU A 1 77 ? -11.295 -0.938 8.859 1.00 95.75 77 GLU A CA 1
ATOM 574 C C . GLU A 1 77 ? -10.204 -1.692 8.087 1.00 95.75 77 GLU A C 1
ATOM 576 O O . GLU A 1 77 ? -9.163 -2.020 8.652 1.00 95.75 77 GLU A O 1
ATOM 581 N N . ASN A 1 78 ? -10.391 -1.913 6.783 1.00 97.81 78 ASN A N 1
ATOM 582 C CA . ASN A 1 78 ? -9.402 -2.610 5.962 1.00 97.81 78 ASN A CA 1
ATOM 583 C C . ASN A 1 78 ? -8.109 -1.793 5.825 1.00 97.81 78 ASN A C 1
ATOM 585 O O . ASN A 1 78 ? -7.018 -2.354 5.889 1.00 97.81 78 ASN A O 1
ATOM 589 N N . CYS A 1 79 ? -8.202 -0.470 5.679 1.00 96.50 79 CYS A N 1
ATOM 590 C CA . CYS A 1 79 ? -7.018 0.389 5.668 1.00 96.50 79 CYS A CA 1
ATOM 591 C C . CYS A 1 79 ? -6.269 0.339 7.002 1.00 96.50 79 CYS A C 1
ATOM 593 O O . CYS A 1 79 ? -5.056 0.142 7.001 1.00 96.50 79 CYS A O 1
ATOM 595 N N . LYS A 1 80 ? -6.980 0.456 8.130 1.00 95.00 80 LYS A N 1
ATOM 596 C CA . LYS A 1 80 ? -6.393 0.372 9.472 1.00 95.00 80 LYS A CA 1
ATOM 597 C C . LYS A 1 80 ? -5.670 -0.958 9.683 1.00 95.00 80 LYS A C 1
ATOM 599 O O . LYS A 1 80 ? -4.497 -0.956 10.042 1.00 95.00 80 LYS A O 1
ATOM 604 N N . MET A 1 81 ? -6.331 -2.078 9.388 1.00 97.06 81 MET A N 1
ATOM 605 C CA . MET A 1 81 ? -5.720 -3.409 9.483 1.00 97.06 81 MET A CA 1
ATOM 606 C C . MET A 1 81 ? -4.496 -3.530 8.567 1.00 97.06 81 MET A C 1
ATOM 608 O O . MET A 1 81 ? -3.459 -4.045 8.975 1.00 97.06 81 MET A O 1
ATOM 612 N N . GLY A 1 82 ? -4.583 -2.988 7.348 1.00 96.81 82 GLY A N 1
ATOM 613 C CA . GLY A 1 82 ? -3.458 -2.919 6.422 1.00 96.81 82 GLY A CA 1
ATOM 614 C C . GLY A 1 82 ? -2.259 -2.159 6.995 1.00 96.81 82 GLY A C 1
ATOM 615 O O . GLY A 1 82 ? -1.138 -2.659 6.930 1.00 96.81 82 GLY A O 1
ATOM 616 N N . LEU A 1 83 ? -2.484 -0.987 7.596 1.00 94.75 83 LEU A N 1
ATOM 617 C CA . LEU A 1 83 ? -1.442 -0.184 8.242 1.00 94.75 83 LEU A CA 1
ATOM 618 C C . LEU A 1 83 ? -0.821 -0.900 9.448 1.00 94.75 83 LEU A C 1
ATOM 620 O O . LEU A 1 83 ? 0.400 -0.924 9.571 1.00 94.75 83 LEU A O 1
ATOM 624 N N . GLU A 1 84 ? -1.626 -1.548 10.292 1.00 94.88 84 GLU A N 1
ATOM 625 C CA . GLU A 1 84 ? -1.114 -2.338 11.419 1.00 94.88 84 GLU A CA 1
ATOM 626 C C . GLU A 1 84 ? -0.225 -3.501 10.951 1.00 94.88 84 GLU A C 1
ATOM 628 O O . GLU A 1 84 ? 0.793 -3.801 11.578 1.00 94.88 84 GLU A O 1
ATOM 633 N N . CYS A 1 85 ? -0.579 -4.156 9.841 1.00 97.00 85 CYS A N 1
ATOM 634 C CA . CYS A 1 85 ? 0.273 -5.171 9.222 1.00 97.00 85 CYS A CA 1
ATOM 635 C C . CYS A 1 85 ? 1.584 -4.562 8.697 1.00 97.00 85 CYS A C 1
ATOM 637 O O . CYS A 1 85 ? 2.639 -5.165 8.879 1.00 97.00 85 CYS A O 1
ATOM 639 N N . ILE A 1 86 ? 1.559 -3.360 8.101 1.00 94.50 86 ILE A N 1
ATOM 640 C CA . ILE A 1 86 ? 2.782 -2.648 7.678 1.00 94.50 86 ILE A CA 1
ATOM 641 C C . ILE A 1 86 ? 3.692 -2.372 8.879 1.00 94.50 86 ILE A C 1
ATOM 643 O O . ILE A 1 86 ? 4.888 -2.644 8.802 1.00 94.50 86 ILE A O 1
ATOM 647 N N . GLU A 1 87 ? 3.144 -1.875 9.990 1.00 93.38 87 GLU A N 1
ATOM 648 C CA . GLU A 1 87 ? 3.910 -1.584 11.211 1.00 93.38 87 GLU A CA 1
ATOM 649 C C . GLU A 1 87 ? 4.582 -2.834 11.797 1.00 93.38 87 GLU A C 1
ATOM 651 O O . GLU A 1 87 ? 5.679 -2.752 12.353 1.00 93.38 87 GLU A O 1
ATOM 656 N N . LYS A 1 88 ? 3.953 -4.003 11.633 1.00 95.44 88 LYS A N 1
ATOM 657 C CA . LYS A 1 88 ? 4.492 -5.310 12.046 1.00 95.44 88 LYS A CA 1
ATOM 658 C C . LYS A 1 88 ? 5.455 -5.925 11.021 1.00 95.44 88 LYS A C 1
ATOM 660 O O . LYS A 1 88 ? 6.165 -6.870 11.354 1.00 95.44 88 LYS A O 1
ATOM 665 N N . GLY A 1 89 ? 5.518 -5.382 9.803 1.00 94.31 89 GLY A N 1
ATOM 666 C CA . GLY A 1 89 ? 6.306 -5.918 8.687 1.00 94.31 89 GLY A CA 1
ATOM 667 C C . GLY A 1 89 ? 5.615 -7.044 7.903 1.00 94.31 89 GLY A C 1
ATOM 668 O O . GLY A 1 89 ? 6.234 -7.664 7.036 1.00 94.31 89 GLY A O 1
ATOM 669 N N . ASP A 1 90 ? 4.331 -7.296 8.157 1.00 97.00 90 ASP A N 1
ATOM 670 C CA . ASP A 1 90 ? 3.528 -8.352 7.536 1.00 97.00 90 ASP A CA 1
ATOM 671 C C . ASP A 1 90 ? 2.954 -7.898 6.181 1.00 97.00 90 ASP A C 1
ATOM 673 O O . ASP A 1 90 ? 1.743 -7.825 5.962 1.00 97.00 90 ASP A O 1
ATOM 677 N N . PHE A 1 91 ? 3.835 -7.589 5.224 1.00 95.75 91 PHE A N 1
ATOM 678 C CA . PHE A 1 91 ? 3.453 -6.961 3.950 1.00 95.75 91 PHE A CA 1
ATOM 679 C C . PHE A 1 91 ? 2.473 -7.781 3.093 1.00 95.75 91 PHE A C 1
ATOM 681 O O . PHE A 1 91 ? 1.683 -7.208 2.345 1.00 95.75 91 PHE A O 1
ATOM 688 N N . LYS A 1 92 ? 2.485 -9.118 3.200 1.00 96.44 92 LYS A N 1
ATOM 689 C CA . LYS A 1 92 ? 1.528 -9.980 2.480 1.00 96.44 92 LYS A CA 1
ATOM 690 C C . LYS A 1 92 ? 0.105 -9.820 3.005 1.00 96.44 92 LYS A C 1
ATOM 692 O O . LYS A 1 92 ? -0.829 -9.758 2.215 1.00 96.44 92 LYS A O 1
ATOM 697 N N . GLU A 1 93 ? -0.052 -9.733 4.320 1.00 97.25 93 GLU A N 1
ATOM 698 C CA . GLU A 1 93 ? -1.362 -9.533 4.932 1.00 97.25 93 GLU A CA 1
ATOM 699 C C . GLU A 1 93 ? -1.824 -8.079 4.748 1.00 97.25 93 GLU A C 1
ATOM 701 O O . GLU A 1 93 ? -2.981 -7.834 4.406 1.00 97.25 93 GLU A O 1
ATOM 706 N N . ALA A 1 94 ? -0.891 -7.120 4.828 1.00 97.81 94 ALA A N 1
ATOM 707 C CA . ALA A 1 94 ? -1.155 -5.719 4.508 1.00 97.81 94 ALA A CA 1
ATOM 708 C C . ALA A 1 94 ? -1.711 -5.543 3.086 1.00 97.81 94 ALA A C 1
ATOM 710 O O . ALA A 1 94 ? -2.698 -4.833 2.886 1.00 97.81 94 ALA A O 1
ATOM 711 N N . ARG A 1 95 ? -1.108 -6.227 2.102 1.00 97.81 95 ARG A N 1
ATOM 712 C CA . ARG A 1 95 ? -1.599 -6.279 0.718 1.00 97.81 95 ARG A CA 1
ATOM 713 C C . ARG A 1 95 ? -3.051 -6.743 0.669 1.00 97.81 95 ARG A C 1
ATOM 715 O O . ARG A 1 95 ? -3.863 -6.102 0.010 1.00 97.81 95 ARG A O 1
ATOM 722 N N . ASP A 1 96 ? -3.377 -7.844 1.340 1.00 98.19 96 ASP A N 1
ATOM 723 C CA . ASP A 1 96 ? -4.704 -8.458 1.260 1.00 98.19 96 ASP A CA 1
ATOM 724 C C . ASP A 1 96 ? -5.789 -7.542 1.844 1.00 98.19 96 ASP A C 1
ATOM 726 O O . ASP A 1 96 ? -6.853 -7.382 1.240 1.00 98.19 96 ASP A O 1
ATOM 730 N N . TYR A 1 97 ? -5.517 -6.884 2.975 1.00 98.44 97 TYR A N 1
ATOM 731 C CA . TYR A 1 97 ? -6.432 -5.889 3.540 1.00 98.44 97 TYR A CA 1
ATOM 732 C C . TYR A 1 97 ? -6.574 -4.656 2.645 1.00 98.44 97 TYR A C 1
ATOM 734 O O . TYR A 1 97 ? -7.692 -4.246 2.334 1.00 98.44 97 TYR A O 1
ATOM 742 N N . LEU A 1 98 ? -5.472 -4.089 2.155 1.00 97.88 98 LEU A N 1
ATOM 743 C CA . LEU A 1 98 ? -5.538 -2.903 1.298 1.00 97.88 98 LEU A CA 1
ATOM 744 C C . LEU A 1 98 ? -6.181 -3.188 -0.063 1.00 97.88 98 LEU A C 1
ATOM 746 O O . LEU A 1 98 ? -6.829 -2.310 -0.624 1.00 97.88 98 LEU A O 1
ATOM 750 N N . MET A 1 99 ? -6.082 -4.412 -0.581 1.00 97.88 99 MET A N 1
ATOM 751 C CA . MET A 1 99 ? -6.818 -4.832 -1.776 1.00 97.88 99 MET A CA 1
ATOM 752 C C . MET A 1 99 ? -8.330 -4.875 -1.532 1.00 97.88 99 MET A C 1
ATOM 754 O O . MET A 1 99 ? -9.086 -4.452 -2.405 1.00 97.88 99 MET A O 1
ATOM 758 N N . LYS A 1 100 ? -8.779 -5.296 -0.340 1.00 97.94 100 LYS A N 1
ATOM 759 C CA . LYS A 1 100 ? -10.194 -5.181 0.056 1.00 97.94 100 LYS A CA 1
ATOM 760 C C . LYS A 1 100 ? -10.620 -3.717 0.178 1.00 97.94 100 LYS A C 1
ATOM 762 O O . LYS A 1 100 ? -11.679 -3.358 -0.323 1.00 97.94 100 LYS A O 1
ATOM 767 N N . ALA A 1 101 ? -9.785 -2.859 0.772 1.00 97.31 101 ALA A N 1
ATOM 768 C CA . ALA A 1 101 ? -10.051 -1.418 0.834 1.00 97.31 101 ALA A CA 1
ATOM 769 C C . ALA A 1 101 ? -10.139 -0.785 -0.566 1.00 97.31 101 ALA A C 1
ATOM 771 O O . ALA A 1 101 ? -10.993 0.057 -0.824 1.00 97.31 101 ALA A O 1
ATOM 772 N N . LEU A 1 102 ? -9.296 -1.223 -1.506 1.00 96.50 102 LEU A N 1
ATOM 773 C CA . LEU A 1 102 ? -9.319 -0.750 -2.890 1.00 96.50 102 LEU A CA 1
ATOM 774 C C . LEU A 1 102 ? -10.625 -1.105 -3.615 1.00 96.50 102 LEU A C 1
ATOM 776 O O . LEU A 1 102 ? -11.002 -0.400 -4.552 1.00 96.50 102 LEU A O 1
ATOM 780 N N . GLU A 1 103 ? -11.294 -2.181 -3.210 1.00 95.25 103 GLU A N 1
ATOM 781 C CA . GLU A 1 103 ? -12.579 -2.637 -3.758 1.00 95.25 103 GLU A CA 1
ATOM 782 C C . GLU A 1 103 ? -13.785 -2.048 -3.019 1.00 95.25 103 GLU A C 1
ATOM 784 O O . GLU A 1 103 ? -14.897 -2.061 -3.546 1.00 95.25 103 GLU A O 1
ATOM 789 N N . ASP A 1 104 ? -13.566 -1.460 -1.844 1.00 94.81 104 ASP A N 1
ATOM 790 C CA . ASP A 1 104 ? -14.597 -0.786 -1.069 1.00 94.81 104 ASP A CA 1
ATOM 791 C C . ASP A 1 104 ? -15.127 0.433 -1.841 1.00 94.81 104 ASP A C 1
ATOM 793 O O . ASP A 1 104 ? -14.377 1.324 -2.252 1.00 94.81 104 ASP A O 1
ATOM 797 N N . THR A 1 105 ? -16.435 0.475 -2.087 1.00 91.94 105 THR A N 1
ATOM 798 C CA . THR A 1 105 ? -17.098 1.586 -2.786 1.00 91.94 105 THR A CA 1
ATOM 799 C C . THR A 1 105 ? -17.492 2.725 -1.848 1.00 91.94 105 THR A C 1
ATOM 801 O O . THR A 1 105 ? -17.937 3.762 -2.329 1.00 91.94 105 THR A O 1
ATOM 804 N N . SER A 1 106 ? -17.366 2.540 -0.530 1.00 91.50 106 SER A N 1
ATOM 805 C CA . SER A 1 106 ? -17.718 3.549 0.475 1.00 91.50 106 SER A CA 1
ATOM 806 C C . SER A 1 106 ? -16.631 4.603 0.690 1.00 91.50 106 SER A C 1
ATOM 808 O O . SER A 1 106 ? -16.941 5.694 1.162 1.00 91.50 106 SER A O 1
ATOM 810 N N . ILE A 1 107 ? -15.382 4.312 0.310 1.00 92.81 107 ILE A N 1
ATOM 811 C CA . ILE A 1 107 ? -14.275 5.269 0.413 1.00 92.81 107 ILE A CA 1
ATOM 812 C C . ILE A 1 107 ? -14.266 6.251 -0.767 1.00 92.81 107 ILE A C 1
ATOM 814 O O . ILE A 1 107 ? -14.498 5.861 -1.923 1.00 92.81 107 ILE A O 1
ATOM 818 N N . SER A 1 108 ? -13.944 7.514 -0.477 1.00 92.56 108 SER A N 1
ATOM 819 C CA . SER A 1 108 ? -13.738 8.567 -1.479 1.00 92.56 108 SER A CA 1
ATOM 820 C C . SER A 1 108 ? -12.607 8.257 -2.464 1.00 92.56 108 SER A C 1
ATOM 822 O O . SER A 1 108 ? -11.794 7.347 -2.269 1.00 92.56 108 SER A O 1
ATOM 824 N N . GLU A 1 109 ? -12.542 9.030 -3.551 1.00 91.38 109 GLU A N 1
ATOM 825 C CA . GLU A 1 109 ? -11.425 8.954 -4.495 1.00 91.38 109 GLU A CA 1
ATOM 826 C C . GLU A 1 109 ? -10.109 9.362 -3.826 1.00 91.38 109 GLU A C 1
ATOM 828 O O . GLU A 1 109 ? -9.102 8.683 -4.010 1.00 91.38 109 GLU A O 1
ATOM 833 N N . GLU A 1 110 ? -10.126 10.384 -2.970 1.00 91.50 110 GLU A N 1
ATOM 834 C CA . GLU A 1 110 ? -8.961 10.848 -2.219 1.00 91.50 110 GLU A CA 1
ATOM 835 C C . GLU A 1 110 ? -8.426 9.765 -1.273 1.00 91.50 110 GLU A C 1
ATOM 837 O O . GLU A 1 110 ? -7.224 9.496 -1.253 1.00 91.50 110 GLU A O 1
ATOM 842 N N . ALA A 1 111 ? -9.308 9.082 -0.536 1.00 93.88 111 ALA A N 1
ATOM 843 C CA . ALA A 1 111 ? -8.916 7.935 0.282 1.00 93.88 111 ALA A CA 1
ATOM 844 C C . ALA A 1 111 ? -8.363 6.791 -0.585 1.00 93.88 111 ALA A C 1
ATOM 846 O O . ALA A 1 111 ? -7.372 6.147 -0.233 1.00 93.88 111 ALA A O 1
ATOM 847 N N . ARG A 1 112 ? -8.959 6.556 -1.760 1.00 95.12 112 ARG A N 1
ATOM 848 C CA . ARG A 1 112 ? -8.511 5.518 -2.696 1.00 95.12 112 ARG A CA 1
ATOM 849 C C . ARG A 1 112 ? -7.124 5.801 -3.269 1.00 95.12 112 ARG A C 1
ATOM 851 O O . ARG A 1 112 ? -6.381 4.848 -3.500 1.00 95.12 112 ARG A O 1
ATOM 858 N N . VAL A 1 113 ? -6.748 7.066 -3.465 1.00 93.38 113 VAL A N 1
ATOM 859 C CA . VAL A 1 113 ? -5.375 7.447 -3.841 1.00 93.38 113 VAL A CA 1
ATOM 860 C C . VAL A 1 113 ? -4.383 6.962 -2.785 1.00 93.38 113 VAL A C 1
ATOM 862 O O . VAL A 1 113 ? -3.382 6.342 -3.144 1.00 93.38 113 VAL A O 1
ATOM 865 N N . LEU A 1 114 ? -4.682 7.172 -1.499 1.00 95.12 114 LEU A N 1
ATOM 866 C CA . LEU A 1 114 ? -3.827 6.724 -0.395 1.00 95.12 114 LEU A CA 1
ATOM 867 C C . LEU A 1 114 ? -3.697 5.196 -0.375 1.00 95.12 114 LEU A C 1
ATOM 869 O O . LEU A 1 114 ? -2.583 4.681 -0.309 1.00 95.12 114 LEU A O 1
ATOM 873 N N . VAL A 1 115 ? -4.807 4.467 -0.555 1.00 96.81 115 VAL A N 1
ATOM 874 C CA . VAL A 1 115 ? -4.786 2.998 -0.690 1.00 96.81 115 VAL A CA 1
ATOM 875 C C . VAL A 1 115 ? -3.881 2.558 -1.843 1.00 96.81 115 VAL A C 1
ATOM 877 O O . VAL A 1 115 ? -3.049 1.668 -1.669 1.00 96.81 115 VAL A O 1
ATOM 880 N N . CYS A 1 116 ? -4.004 3.184 -3.017 1.00 96.44 116 CYS A N 1
ATOM 881 C CA . CYS A 1 116 ? -3.179 2.834 -4.171 1.00 96.44 116 CYS A CA 1
ATOM 882 C C . CYS A 1 116 ? -1.692 3.117 -3.917 1.00 96.44 116 CYS A C 1
ATOM 884 O O . CYS A 1 116 ? -0.854 2.296 -4.273 1.00 96.44 116 CYS A O 1
ATOM 886 N N . GLN A 1 117 ? -1.351 4.240 -3.279 1.00 94.12 117 GLN A N 1
ATOM 887 C CA . GLN A 1 117 ? 0.034 4.561 -2.918 1.00 94.12 117 GLN A CA 1
ATOM 888 C C . GLN A 1 117 ? 0.626 3.525 -1.956 1.00 94.12 117 GLN A C 1
ATOM 890 O O . GLN A 1 117 ? 1.742 3.050 -2.176 1.00 94.12 117 GLN A O 1
ATOM 895 N N . SER A 1 118 ? -0.133 3.117 -0.935 1.00 95.50 118 SER A N 1
ATOM 896 C CA . SER A 1 118 ? 0.280 2.045 -0.027 1.00 95.50 118 SER A CA 1
ATOM 897 C C . SER A 1 118 ? 0.470 0.717 -0.768 1.00 95.50 118 SER A C 1
ATOM 899 O O . SER A 1 118 ? 1.482 0.045 -0.568 1.00 95.50 118 SER A O 1
ATOM 901 N N . LEU A 1 119 ? -0.448 0.360 -1.674 1.00 97.38 119 LEU A N 1
ATOM 902 C CA . LEU A 1 119 ? -0.347 -0.851 -2.493 1.00 97.38 119 LEU A CA 1
ATOM 903 C C . LEU A 1 119 ? 0.830 -0.822 -3.473 1.00 97.38 119 LEU A C 1
ATOM 905 O O . LEU A 1 119 ? 1.408 -1.874 -3.726 1.00 97.38 119 LEU A O 1
ATOM 909 N N . LEU A 1 120 ? 1.233 0.342 -3.991 1.00 94.69 120 LEU A N 1
ATOM 910 C CA . LEU A 1 120 ? 2.445 0.459 -4.808 1.00 94.69 120 LEU A CA 1
ATOM 911 C C . LEU A 1 120 ? 3.704 0.139 -3.993 1.00 94.69 120 LEU A C 1
ATOM 913 O O . LEU A 1 120 ? 4.561 -0.618 -4.446 1.00 94.69 120 LEU A O 1
ATOM 917 N N . GLY A 1 121 ? 3.807 0.673 -2.774 1.00 93.06 121 GLY A N 1
ATOM 918 C CA . GLY A 1 121 ? 4.921 0.356 -1.878 1.00 93.06 121 GLY A CA 1
ATOM 919 C C . GLY A 1 121 ? 4.942 -1.122 -1.486 1.00 93.06 121 GLY A C 1
ATOM 920 O O . GLY A 1 121 ? 5.967 -1.791 -1.602 1.00 93.06 121 GLY A O 1
ATOM 921 N N . ILE A 1 122 ? 3.789 -1.658 -1.086 1.00 95.50 122 ILE A N 1
ATOM 922 C CA . ILE A 1 122 ? 3.671 -3.056 -0.660 1.00 95.50 122 ILE A CA 1
ATOM 923 C C . ILE A 1 122 ? 3.891 -4.020 -1.819 1.00 95.50 122 ILE A C 1
ATOM 925 O O . ILE A 1 122 ? 4.648 -4.973 -1.666 1.00 95.50 122 ILE A O 1
ATOM 929 N N . GLY A 1 123 ? 3.267 -3.779 -2.973 1.00 94.25 123 GLY A N 1
ATOM 930 C CA . GLY A 1 123 ? 3.422 -4.611 -4.165 1.00 94.25 123 GLY A CA 1
ATOM 931 C C . GLY A 1 123 ? 4.884 -4.714 -4.590 1.00 94.25 123 GLY A C 1
ATOM 932 O O . GLY A 1 123 ? 5.337 -5.787 -4.979 1.00 94.25 123 GLY A O 1
ATOM 933 N N . TYR A 1 124 ? 5.658 -3.639 -4.417 1.00 92.06 124 TYR A N 1
ATOM 934 C CA . TYR A 1 124 ? 7.103 -3.683 -4.598 1.00 92.06 124 TYR A CA 1
ATOM 935 C C . TYR A 1 124 ? 7.774 -4.570 -3.542 1.00 92.06 124 TYR A C 1
ATOM 937 O O . TYR A 1 124 ? 8.491 -5.494 -3.914 1.00 92.06 124 TYR A O 1
ATOM 945 N N . GLU A 1 125 ? 7.526 -4.357 -2.246 1.00 92.44 125 GLU A N 1
ATOM 946 C CA . GLU A 1 125 ? 8.160 -5.154 -1.181 1.00 92.44 125 GLU A CA 1
ATOM 947 C C . GLU A 1 125 ? 7.855 -6.655 -1.255 1.00 92.44 125 GLU A C 1
ATOM 949 O O . GLU A 1 125 ? 8.740 -7.471 -0.990 1.00 92.44 125 GLU A O 1
ATOM 954 N N . VAL A 1 126 ? 6.643 -7.040 -1.663 1.00 92.75 126 VAL A N 1
ATOM 955 C CA . VAL A 1 126 ? 6.262 -8.454 -1.806 1.00 92.75 126 VAL A CA 1
ATOM 956 C C . VAL A 1 126 ? 6.538 -9.039 -3.193 1.00 92.75 126 VAL A C 1
ATOM 958 O O . VAL A 1 126 ? 6.325 -10.235 -3.381 1.00 92.75 126 VAL A O 1
ATOM 961 N N . GLY A 1 127 ? 7.004 -8.231 -4.153 1.00 91.25 127 GLY A N 1
ATOM 962 C CA . GLY A 1 127 ? 7.238 -8.677 -5.530 1.00 91.25 127 GLY A CA 1
ATOM 963 C C . GLY A 1 127 ? 5.961 -9.015 -6.308 1.00 91.25 127 GLY A C 1
ATOM 964 O O . GLY A 1 127 ? 5.991 -9.839 -7.218 1.00 91.25 127 GLY A O 1
ATOM 965 N N . ASP A 1 128 ? 4.831 -8.405 -5.954 1.00 92.50 128 ASP A N 1
ATOM 966 C CA . ASP A 1 128 ? 3.518 -8.695 -6.530 1.00 92.50 128 ASP A CA 1
ATOM 967 C C . ASP A 1 128 ? 3.199 -7.725 -7.677 1.00 92.50 128 ASP A C 1
ATOM 969 O O . ASP A 1 128 ? 2.685 -6.620 -7.484 1.00 92.50 128 ASP A O 1
ATOM 973 N N . LYS A 1 129 ? 3.543 -8.148 -8.898 1.00 90.88 129 LYS A N 1
ATOM 974 C CA . LYS A 1 129 ? 3.321 -7.374 -10.128 1.00 90.88 129 LYS A CA 1
ATOM 975 C C . LYS A 1 129 ? 1.842 -7.058 -10.358 1.00 90.88 129 LYS A C 1
ATOM 977 O O . LYS A 1 129 ? 1.528 -5.953 -10.790 1.00 90.88 129 LYS A O 1
ATOM 982 N N . ASP A 1 130 ? 0.949 -8.000 -10.076 1.00 91.94 130 ASP A N 1
ATOM 983 C CA . ASP A 1 130 ? -0.472 -7.832 -10.381 1.00 91.94 130 ASP A CA 1
ATOM 984 C C . ASP A 1 130 ? -1.102 -6.770 -9.460 1.00 91.94 130 ASP A C 1
ATOM 986 O O . ASP A 1 130 ? -1.928 -5.969 -9.902 1.00 91.94 130 ASP A O 1
ATOM 990 N N . VAL A 1 131 ? -0.648 -6.681 -8.204 1.00 94.88 131 VAL A N 1
ATOM 991 C CA . VAL A 1 131 ? -1.014 -5.578 -7.300 1.00 94.88 131 VAL A CA 1
ATOM 992 C C . VAL A 1 131 ? -0.479 -4.238 -7.782 1.00 94.88 131 VAL A C 1
ATOM 994 O O . VAL A 1 131 ? -1.224 -3.256 -7.775 1.00 94.88 131 VAL A O 1
ATOM 997 N N . LEU A 1 132 ? 0.788 -4.182 -8.206 1.00 92.75 132 LEU A N 1
ATOM 998 C CA . LEU A 1 132 ? 1.381 -2.948 -8.725 1.00 92.75 132 LEU A CA 1
ATOM 999 C C . LEU A 1 132 ? 0.625 -2.430 -9.952 1.00 92.75 132 LEU A C 1
ATOM 1001 O O . LEU A 1 132 ? 0.306 -1.243 -10.017 1.00 92.75 132 LEU A O 1
ATOM 1005 N N . GLU A 1 133 ? 0.315 -3.326 -10.891 1.00 92.25 133 GLU A N 1
ATOM 1006 C CA . GLU A 1 133 ? -0.447 -3.019 -12.101 1.00 92.25 133 GLU A CA 1
ATOM 1007 C C . GLU A 1 133 ? -1.844 -2.508 -11.732 1.00 92.25 133 GLU A C 1
ATOM 1009 O O . GLU A 1 133 ? -2.217 -1.410 -12.141 1.00 92.25 133 GLU A O 1
ATOM 1014 N N . LYS A 1 134 ? -2.574 -3.212 -10.855 1.00 93.69 134 LYS A N 1
ATOM 1015 C CA . LYS A 1 134 ? -3.920 -2.797 -10.422 1.00 93.69 134 LYS A CA 1
ATOM 1016 C C . LYS A 1 134 ? -3.923 -1.439 -9.710 1.00 93.69 134 LYS A C 1
ATOM 1018 O O . LYS A 1 134 ? -4.801 -0.616 -9.972 1.00 93.69 134 LYS A O 1
ATOM 1023 N N . ALA A 1 135 ? -2.971 -1.195 -8.808 1.00 93.94 135 ALA A N 1
ATOM 1024 C CA . ALA A 1 135 ? -2.870 0.068 -8.075 1.00 93.94 135 ALA A CA 1
ATOM 1025 C C . ALA A 1 135 ? -2.528 1.238 -9.010 1.00 93.94 135 ALA A C 1
ATOM 1027 O O . ALA A 1 135 ? -3.140 2.305 -8.923 1.00 93.94 135 ALA A O 1
ATOM 1028 N N . MET A 1 136 ? -1.591 1.025 -9.938 1.00 92.12 136 MET A N 1
ATOM 1029 C CA . MET A 1 136 ? -1.212 2.026 -10.931 1.00 92.12 136 MET A CA 1
ATOM 1030 C C . MET A 1 136 ? -2.362 2.324 -11.895 1.00 92.12 136 MET A C 1
ATOM 1032 O O . MET A 1 136 ? -2.713 3.486 -12.083 1.00 92.12 136 MET A O 1
ATOM 1036 N N . ASP A 1 137 ? -3.003 1.295 -12.448 1.00 90.69 137 ASP A N 1
ATOM 1037 C CA . ASP A 1 137 ? -4.159 1.451 -13.334 1.00 90.69 137 ASP A CA 1
ATOM 1038 C C . ASP A 1 137 ? -5.272 2.248 -12.657 1.00 90.69 137 ASP A C 1
ATOM 1040 O O . ASP A 1 137 ? -5.879 3.130 -13.272 1.00 90.69 137 ASP A O 1
ATOM 1044 N N . ARG A 1 138 ? -5.519 1.989 -11.366 1.00 91.38 138 ARG A N 1
ATOM 1045 C CA . ARG A 1 138 ? -6.534 2.720 -10.612 1.00 91.38 138 ARG A CA 1
ATOM 1046 C C . ARG A 1 138 ? -6.160 4.187 -10.410 1.00 91.38 138 ARG A C 1
ATOM 1048 O O . ARG A 1 138 ? -7.039 5.025 -10.583 1.00 91.38 138 ARG A O 1
ATOM 1055 N N . LEU A 1 139 ? -4.900 4.511 -10.110 1.00 89.69 139 LEU A N 1
ATOM 1056 C CA . LEU A 1 139 ? -4.423 5.900 -10.011 1.00 89.69 139 LEU A CA 1
ATOM 1057 C C . LEU A 1 139 ? -4.541 6.640 -11.346 1.00 89.69 139 LEU A C 1
ATOM 1059 O O . LEU A 1 139 ? -5.083 7.741 -11.401 1.00 89.69 139 LEU A O 1
ATOM 1063 N N . LEU A 1 140 ? -4.099 6.015 -12.438 1.00 87.50 140 LEU A N 1
ATOM 1064 C CA . LEU A 1 140 ? -4.180 6.598 -13.781 1.00 87.50 140 LEU A CA 1
ATOM 1065 C C . LEU A 1 140 ? -5.629 6.726 -14.278 1.00 87.50 140 LEU A C 1
ATOM 1067 O O . LEU A 1 140 ? -5.901 7.501 -15.194 1.00 87.50 140 LEU A O 1
ATOM 1071 N N . ALA A 1 141 ? -6.571 5.967 -13.712 1.00 88.06 141 ALA A N 1
ATOM 1072 C CA . ALA A 1 141 ? -7.997 6.117 -13.987 1.00 88.06 141 ALA A CA 1
ATOM 1073 C C . ALA A 1 141 ? -8.627 7.345 -13.313 1.00 88.06 141 ALA A C 1
ATOM 1075 O O . ALA A 1 141 ? -9.676 7.788 -13.772 1.00 88.06 141 ALA A O 1
ATOM 1076 N N . MET A 1 142 ? -8.001 7.897 -12.267 1.00 85.19 142 MET A N 1
ATOM 1077 C CA . MET A 1 142 ? -8.478 9.104 -11.575 1.00 85.19 142 MET A CA 1
ATOM 1078 C C . MET A 1 142 ? -8.010 10.400 -12.254 1.00 85.19 142 MET A C 1
ATOM 1080 O O . MET A 1 142 ? -8.557 11.468 -11.997 1.00 85.19 142 MET A O 1
ATOM 1084 N N . ILE A 1 143 ? -7.004 10.324 -13.130 1.00 84.44 143 ILE A N 1
ATOM 1085 C CA . ILE A 1 143 ? -6.482 11.480 -13.864 1.00 84.44 143 ILE A CA 1
ATOM 1086 C C . ILE A 1 143 ? -7.230 11.591 -15.201 1.00 84.44 143 ILE A C 1
ATOM 1088 O O . ILE A 1 143 ? -7.257 10.617 -15.963 1.00 84.44 143 ILE A O 1
ATOM 1092 N N . PRO A 1 144 ? -7.824 12.751 -15.536 1.00 84.56 144 PRO A N 1
ATOM 1093 C CA . PRO A 1 144 ? -8.411 12.959 -16.853 1.00 84.56 144 PRO A CA 1
ATOM 1094 C C . PRO A 1 144 ? -7.372 12.749 -17.959 1.00 84.56 144 PRO A C 1
ATOM 1096 O O . PRO A 1 144 ? -6.238 13.199 -17.846 1.00 84.56 144 PRO A O 1
ATOM 1099 N N . GLU A 1 145 ? -7.759 12.127 -19.072 1.00 80.69 145 GLU A N 1
ATOM 1100 C CA . GLU A 1 145 ? -6.815 11.752 -20.140 1.00 80.69 145 GLU A CA 1
ATOM 1101 C C . GLU A 1 145 ? -6.037 12.945 -20.722 1.00 80.69 145 GLU A C 1
ATOM 1103 O O . GLU A 1 145 ? -4.861 12.828 -21.049 1.00 80.69 145 GLU A O 1
ATOM 1108 N N . LYS A 1 146 ? -6.669 14.123 -20.775 1.00 84.56 146 LYS A N 1
ATOM 1109 C CA . LYS A 1 146 ? -6.040 15.384 -21.205 1.00 84.56 146 LYS A CA 1
ATOM 1110 C C . LYS A 1 146 ? -4.937 15.884 -20.256 1.00 84.56 146 LYS A C 1
ATOM 1112 O O . LYS A 1 146 ? -4.079 16.647 -20.690 1.00 84.56 146 LYS A O 1
ATOM 1117 N N . ASP A 1 147 ? -4.999 15.477 -18.990 1.00 85.19 147 ASP A N 1
ATOM 1118 C CA . ASP A 1 147 ? -4.104 15.891 -17.906 1.00 85.19 147 ASP A CA 1
ATOM 1119 C C . ASP A 1 147 ? -3.065 14.796 -17.594 1.00 85.19 147 ASP A C 1
ATOM 1121 O O . ASP A 1 147 ? -2.164 14.997 -16.778 1.00 85.19 147 ASP A O 1
ATOM 1125 N N . LEU A 1 148 ? -3.165 13.636 -18.257 1.00 81.12 148 LEU A N 1
ATOM 1126 C CA . LEU A 1 148 ? -2.217 12.541 -18.116 1.00 81.12 148 LEU A CA 1
ATOM 1127 C C . LEU A 1 148 ? -0.887 12.925 -18.786 1.00 81.12 148 LEU A C 1
ATOM 1129 O O . LEU A 1 148 ? -0.877 13.249 -19.981 1.00 81.12 148 LEU A O 1
ATOM 1133 N N . PRO A 1 149 ? 0.254 12.878 -18.074 1.00 80.06 149 PRO A N 1
ATOM 1134 C CA . PRO A 1 149 ? 1.533 13.133 -18.715 1.00 80.06 149 PRO A CA 1
ATOM 1135 C C . PRO A 1 149 ? 1.796 12.068 -19.784 1.00 80.06 149 PRO A C 1
ATOM 1137 O O . PRO A 1 149 ? 1.461 10.893 -19.610 1.00 80.06 149 PRO A O 1
ATOM 1140 N N . LYS A 1 150 ? 2.406 12.472 -20.900 1.00 77.56 150 LYS A N 1
ATOM 1141 C CA . LYS A 1 150 ? 2.610 11.602 -22.073 1.00 77.56 150 LYS A CA 1
ATOM 1142 C C . LYS A 1 150 ? 3.453 10.368 -21.745 1.00 77.56 150 LYS A C 1
ATOM 1144 O O . LYS A 1 150 ? 3.308 9.332 -22.385 1.00 77.56 150 LYS A O 1
ATOM 1149 N N . GLU A 1 151 ? 4.314 10.492 -20.744 1.00 73.88 151 GLU A N 1
ATOM 1150 C CA . GLU A 1 151 ? 5.195 9.457 -20.217 1.00 73.88 151 GLU A CA 1
ATOM 1151 C C . GLU A 1 151 ? 4.432 8.364 -19.451 1.00 73.88 151 GLU A C 1
ATOM 1153 O O . GLU A 1 151 ? 4.915 7.241 -19.357 1.00 73.88 151 GLU A O 1
ATOM 1158 N N . TYR A 1 152 ? 3.229 8.664 -18.950 1.00 71.88 152 TYR A N 1
ATOM 1159 C CA . TYR A 1 152 ? 2.375 7.739 -18.194 1.00 71.88 152 TYR A CA 1
ATOM 1160 C C . TYR A 1 152 ? 1.255 7.145 -19.053 1.00 71.88 152 TYR A C 1
ATOM 1162 O O . TYR A 1 152 ? 0.165 6.841 -18.564 1.00 71.88 152 TYR A O 1
ATOM 1170 N N . ASN A 1 153 ? 1.511 6.949 -20.349 1.00 79.06 153 ASN A N 1
ATOM 1171 C CA . ASN A 1 153 ? 0.603 6.195 -21.204 1.00 79.06 153 ASN A CA 1
ATOM 1172 C C . ASN A 1 153 ? 0.363 4.799 -20.599 1.00 79.06 153 ASN A C 1
ATOM 1174 O O . ASN A 1 153 ? 1.306 4.044 -20.356 1.00 79.06 153 ASN A O 1
ATOM 1178 N N . ARG A 1 154 ? -0.912 4.439 -20.404 1.00 77.81 154 ARG A N 1
ATOM 1179 C CA . ARG A 1 154 ? -1.339 3.141 -19.855 1.00 77.81 154 ARG A CA 1
ATOM 1180 C C . ARG A 1 154 ? -0.728 1.952 -20.597 1.00 77.81 154 ARG A C 1
ATOM 1182 O O . ARG A 1 154 ? -0.333 0.979 -19.967 1.00 77.81 154 ARG A O 1
ATOM 1189 N N . GLN A 1 155 ? -0.592 2.047 -21.920 1.00 81.81 155 GLN A N 1
ATOM 1190 C CA . GLN A 1 155 ? 0.037 1.004 -22.730 1.00 81.81 155 GLN A CA 1
ATOM 1191 C C . GLN A 1 155 ? 1.519 0.828 -22.373 1.00 81.81 155 GLN A C 1
ATOM 1193 O O . GLN A 1 155 ? 1.972 -0.293 -22.161 1.00 81.81 155 GLN A O 1
ATOM 1198 N N . SER A 1 156 ? 2.263 1.928 -22.245 1.00 81.69 156 SER A N 1
ATOM 1199 C CA . SER A 1 156 ? 3.679 1.895 -21.864 1.00 81.69 156 SER A CA 1
ATOM 1200 C C . SER A 1 156 ? 3.877 1.383 -20.435 1.00 81.69 156 SER A C 1
ATOM 1202 O O . SER A 1 156 ? 4.813 0.631 -20.177 1.00 81.69 156 SER A O 1
ATOM 1204 N N . MET A 1 157 ? 2.970 1.725 -19.515 1.00 81.81 157 MET A N 1
ATOM 1205 C CA . MET A 1 157 ? 2.985 1.195 -18.147 1.00 81.81 157 MET A CA 1
ATOM 1206 C C . MET A 1 157 ? 2.731 -0.313 -18.119 1.00 81.81 157 MET A C 1
ATOM 1208 O O . MET A 1 157 ? 3.459 -1.047 -17.452 1.00 81.81 157 MET A O 1
ATOM 1212 N N . LYS A 1 158 ? 1.756 -0.794 -18.896 1.00 82.19 158 LYS A N 1
ATOM 1213 C CA . LYS A 1 158 ? 1.488 -2.226 -19.039 1.00 82.19 158 LYS A CA 1
ATOM 1214 C C . LYS A 1 158 ? 2.697 -2.980 -19.592 1.00 82.19 158 LYS A C 1
ATOM 1216 O O . LYS A 1 158 ? 3.091 -4.006 -19.044 1.00 82.19 158 LYS A O 1
ATOM 1221 N N . GLU A 1 159 ? 3.339 -2.437 -20.624 1.00 84.50 159 GLU A N 1
ATOM 1222 C CA . GLU A 1 159 ? 4.571 -2.999 -21.188 1.00 84.50 159 GLU A CA 1
ATOM 1223 C C . GLU A 1 159 ? 5.720 -3.030 -20.171 1.00 84.50 159 GLU A C 1
ATOM 1225 O O . GLU A 1 159 ? 6.459 -4.017 -20.115 1.00 84.50 159 GLU A O 1
ATOM 1230 N N . ALA A 1 160 ? 5.853 -1.992 -19.338 1.00 84.25 160 ALA A N 1
ATOM 1231 C CA . ALA A 1 160 ? 6.843 -1.949 -18.265 1.00 84.25 160 ALA A CA 1
ATOM 1232 C C . ALA A 1 160 ? 6.595 -3.051 -17.224 1.00 84.25 160 ALA A C 1
ATOM 1234 O O . ALA A 1 160 ? 7.524 -3.776 -16.859 1.00 84.25 160 ALA A O 1
ATOM 1235 N N . PHE A 1 161 ? 5.343 -3.242 -16.799 1.00 86.38 161 PHE A N 1
ATOM 1236 C CA . PHE A 1 161 ? 4.982 -4.314 -15.877 1.00 86.38 161 PHE A CA 1
ATOM 1237 C C . PHE A 1 161 ? 5.165 -5.707 -16.500 1.00 86.38 161 PHE A C 1
ATOM 1239 O O . PHE A 1 161 ? 5.666 -6.615 -15.836 1.00 86.38 161 PHE A O 1
ATOM 1246 N N . ASP A 1 162 ? 4.831 -5.905 -17.775 1.00 84.06 162 ASP A N 1
ATOM 1247 C CA . ASP A 1 162 ? 5.108 -7.161 -18.489 1.00 84.06 162 ASP A CA 1
ATOM 1248 C C . ASP A 1 162 ? 6.615 -7.417 -18.660 1.00 84.06 162 ASP A C 1
ATOM 1250 O O . ASP A 1 162 ? 7.062 -8.567 -18.716 1.00 84.06 162 ASP A O 1
ATOM 1254 N N . GLY A 1 163 ? 7.423 -6.356 -18.688 1.00 83.31 163 GLY A N 1
ATOM 1255 C CA . GLY A 1 163 ? 8.876 -6.430 -18.570 1.00 83.31 163 GLY A CA 1
ATOM 1256 C C . GLY A 1 163 ? 9.341 -7.079 -17.262 1.00 83.31 163 GLY A C 1
ATOM 1257 O O . GLY A 1 163 ? 10.313 -7.833 -17.286 1.00 83.31 163 GLY A O 1
ATOM 1258 N N . LEU A 1 164 ? 8.625 -6.878 -16.147 1.00 82.44 164 LEU A N 1
ATOM 1259 C CA . LEU A 1 164 ? 8.970 -7.501 -14.862 1.00 82.44 164 LEU A CA 1
ATOM 1260 C C . LEU A 1 164 ? 8.867 -9.033 -14.916 1.00 82.44 164 LEU A C 1
ATOM 1262 O O . LEU A 1 164 ? 9.746 -9.711 -14.393 1.00 82.44 164 LEU A O 1
ATOM 1266 N N . LYS A 1 165 ? 7.863 -9.590 -15.614 1.00 76.44 165 LYS A N 1
ATOM 1267 C CA . LYS A 1 165 ? 7.715 -11.054 -15.789 1.00 76.44 165 LYS A CA 1
ATOM 1268 C C . LYS A 1 165 ? 8.871 -11.669 -16.574 1.00 76.44 165 LYS A C 1
ATOM 1270 O O . LYS A 1 165 ? 9.302 -12.782 -16.294 1.00 76.44 165 LYS A O 1
ATOM 1275 N N . ARG A 1 166 ? 9.370 -10.927 -17.561 1.00 81.44 166 ARG A N 1
ATOM 1276 C CA . ARG A 1 166 ? 10.455 -11.357 -18.451 1.00 81.44 166 ARG A CA 1
ATOM 1277 C C . ARG A 1 166 ? 11.836 -11.029 -17.902 1.00 81.44 166 ARG A C 1
ATOM 1279 O O . ARG A 1 166 ? 12.837 -11.318 -18.547 1.00 81.44 166 ARG A O 1
ATOM 1286 N N . MET A 1 167 ? 11.925 -10.445 -16.707 1.00 82.56 167 MET A N 1
ATOM 1287 C CA . MET A 1 167 ? 13.205 -10.008 -16.161 1.00 82.56 167 MET A CA 1
ATOM 1288 C C . MET A 1 167 ? 14.175 -11.177 -15.958 1.00 82.56 167 MET A C 1
ATOM 1290 O O . MET A 1 167 ? 15.379 -10.999 -16.112 1.00 82.56 167 MET A O 1
ATOM 1294 N N . HIS A 1 168 ? 13.665 -12.380 -15.683 1.00 81.50 168 HIS A N 1
ATOM 1295 C CA . HIS A 1 168 ? 14.471 -13.600 -15.534 1.00 81.50 168 HIS A CA 1
ATOM 1296 C C . HIS A 1 168 ? 15.024 -14.146 -16.852 1.00 81.50 168 HIS A C 1
ATOM 1298 O O . HIS A 1 168 ? 15.936 -14.968 -16.832 1.00 81.50 168 HIS A O 1
ATOM 1304 N N . GLU A 1 169 ? 14.500 -13.697 -17.995 1.00 86.44 169 GLU A N 1
ATOM 1305 C CA . GLU A 1 169 ? 14.990 -14.094 -19.321 1.00 86.44 169 GLU A CA 1
ATOM 1306 C C . GLU A 1 169 ? 16.342 -13.442 -19.649 1.00 86.44 169 GLU A C 1
ATOM 1308 O O . GLU A 1 169 ? 17.059 -13.916 -20.529 1.00 86.44 169 GLU A O 1
ATOM 1313 N N . ILE A 1 170 ? 16.703 -12.368 -18.936 1.00 87.00 170 ILE A N 1
ATOM 1314 C CA . ILE A 1 170 ? 17.943 -11.614 -19.129 1.00 87.00 170 ILE A CA 1
ATOM 1315 C C . ILE A 1 170 ? 18.889 -11.908 -17.965 1.00 87.00 170 ILE A C 1
ATOM 1317 O O . ILE A 1 170 ? 18.573 -11.651 -16.806 1.00 87.00 170 ILE A O 1
ATOM 1321 N N . THR A 1 171 ? 20.092 -12.403 -18.240 1.00 89.12 171 THR A N 1
ATOM 1322 C CA . THR A 1 171 ? 21.092 -12.594 -17.180 1.00 89.12 171 THR A CA 1
ATOM 1323 C C . THR A 1 171 ? 21.723 -11.260 -16.763 1.00 89.12 171 THR A C 1
ATOM 1325 O O . THR A 1 171 ? 21.823 -10.334 -17.573 1.00 89.12 171 THR A O 1
ATOM 1328 N N . PRO A 1 172 ? 22.246 -11.139 -15.528 1.00 89.62 172 PRO A N 1
ATOM 1329 C CA . PRO A 1 172 ? 23.010 -9.958 -15.130 1.00 89.62 172 PRO A CA 1
ATOM 1330 C C . PRO A 1 172 ? 24.200 -9.654 -16.056 1.00 89.62 172 PRO A C 1
ATOM 1332 O O . PRO A 1 172 ? 24.541 -8.486 -16.238 1.00 89.62 172 PRO A O 1
ATOM 1335 N N . GLN A 1 173 ? 24.825 -10.674 -16.663 1.00 90.44 173 GLN A N 1
ATOM 1336 C CA . GLN A 1 173 ? 25.877 -10.463 -17.665 1.00 90.44 173 GLN A CA 1
ATOM 1337 C C . GLN A 1 173 ? 25.320 -9.825 -18.944 1.00 90.44 173 GLN A C 1
ATOM 1339 O O . GLN A 1 173 ? 25.858 -8.818 -19.394 1.00 90.44 173 GLN A O 1
ATOM 1344 N N . GLN A 1 174 ? 24.212 -10.346 -19.479 1.00 91.12 174 GLN A N 1
ATOM 1345 C CA . GLN A 1 174 ? 23.553 -9.776 -20.661 1.00 91.12 174 GLN A CA 1
ATOM 1346 C C . GLN A 1 174 ? 23.090 -8.336 -20.409 1.00 91.12 174 GLN A C 1
ATOM 1348 O O . GLN A 1 174 ? 23.272 -7.468 -21.259 1.00 91.12 174 GLN A O 1
ATOM 1353 N N . PHE A 1 175 ? 22.556 -8.047 -19.218 1.00 91.12 175 PHE A N 1
ATOM 1354 C CA . PHE A 1 175 ? 22.205 -6.681 -18.828 1.00 91.1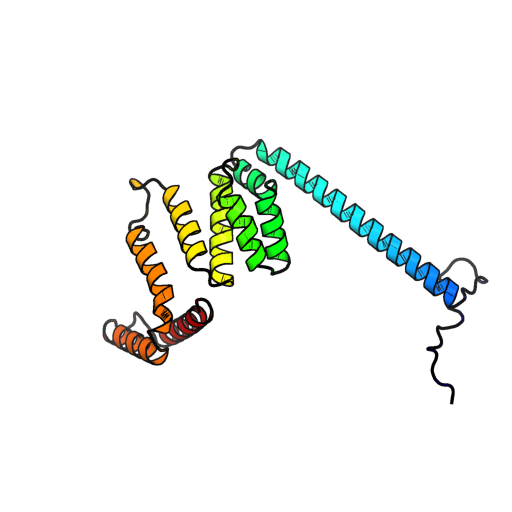2 175 PHE A CA 1
ATOM 1355 C C . PHE A 1 175 ? 23.439 -5.763 -18.792 1.00 91.12 175 PHE A C 1
ATOM 1357 O O . PHE A 1 175 ? 23.398 -4.648 -19.309 1.00 91.12 175 PHE A O 1
ATOM 1364 N N . SER A 1 176 ? 24.567 -6.238 -18.253 1.00 91.06 176 SER A N 1
ATOM 1365 C CA . SER A 1 176 ? 25.826 -5.480 -18.251 1.00 91.06 176 SER A CA 1
ATOM 1366 C C . SER A 1 176 ? 26.332 -5.182 -19.669 1.00 91.06 176 SER A C 1
ATOM 1368 O O . SER A 1 176 ? 26.742 -4.056 -19.946 1.00 91.06 176 SER A O 1
ATOM 1370 N N . GLU A 1 177 ? 26.242 -6.142 -20.591 1.00 91.62 177 GLU A N 1
ATOM 1371 C CA . GLU A 1 177 ? 26.605 -5.949 -22.001 1.00 91.62 177 GLU A CA 1
ATOM 1372 C C . GLU A 1 177 ? 25.716 -4.901 -22.690 1.00 91.62 177 GLU A C 1
ATOM 1374 O O . GLU A 1 177 ? 26.222 -4.042 -23.420 1.00 91.62 177 GLU A O 1
ATOM 1379 N N . ILE A 1 178 ? 24.406 -4.910 -22.410 1.00 90.50 178 ILE A N 1
ATOM 1380 C CA . ILE A 1 178 ? 23.464 -3.886 -22.889 1.00 90.50 178 ILE A CA 1
ATOM 1381 C C . ILE A 1 178 ? 23.870 -2.500 -22.369 1.00 90.50 178 ILE A C 1
ATOM 1383 O O . ILE A 1 178 ? 23.947 -1.551 -23.152 1.00 90.50 178 ILE A O 1
ATOM 1387 N N . MET A 1 179 ? 24.197 -2.380 -21.079 1.00 89.44 179 MET A N 1
ATOM 1388 C CA . MET A 1 179 ? 24.629 -1.113 -20.477 1.00 89.44 179 MET A CA 1
ATOM 1389 C C . MET A 1 179 ? 25.940 -0.593 -21.077 1.00 89.44 179 MET A C 1
ATOM 1391 O O . MET A 1 179 ? 26.062 0.602 -21.354 1.00 89.44 179 MET A O 1
ATOM 1395 N N . GLN A 1 180 ? 26.902 -1.480 -21.348 1.00 88.94 180 GLN A N 1
ATOM 1396 C CA . GLN A 1 180 ? 28.152 -1.113 -22.016 1.00 88.94 180 GLN A CA 1
ATOM 1397 C C . GLN A 1 180 ? 27.914 -0.637 -23.451 1.00 88.94 180 GLN A C 1
ATOM 1399 O O . GLN A 1 180 ? 28.538 0.331 -23.891 1.00 88.94 180 GLN A O 1
ATOM 1404 N N . LYS A 1 181 ? 27.008 -1.291 -24.186 1.00 91.38 181 LYS A N 1
ATOM 1405 C CA . LYS A 1 181 ? 26.623 -0.866 -25.535 1.00 91.38 181 LYS A CA 1
ATOM 1406 C C . LYS A 1 181 ? 25.965 0.516 -25.509 1.00 91.38 181 LYS A C 1
ATOM 1408 O O . LYS A 1 181 ? 26.381 1.390 -26.266 1.00 91.38 181 LYS A O 1
ATOM 1413 N N . LEU A 1 182 ? 25.036 0.747 -24.581 1.00 89.75 182 LEU A N 1
ATOM 1414 C CA . LEU A 1 182 ? 24.366 2.038 -24.406 1.00 89.75 182 LEU A CA 1
ATOM 1415 C C . LEU A 1 182 ? 25.358 3.162 -24.063 1.00 89.75 182 LEU A C 1
ATOM 1417 O O . LEU A 1 182 ? 25.271 4.259 -24.610 1.00 89.75 182 LEU A O 1
ATOM 1421 N N . ALA A 1 183 ? 26.344 2.886 -23.206 1.00 89.69 183 ALA A N 1
ATOM 1422 C CA . ALA A 1 183 ? 27.392 3.846 -22.861 1.00 89.69 183 ALA A CA 1
ATOM 1423 C C . ALA A 1 183 ? 28.310 4.189 -24.049 1.00 89.69 183 ALA A C 1
ATOM 1425 O O . ALA A 1 183 ? 28.790 5.319 -24.146 1.00 89.69 183 ALA A O 1
ATOM 1426 N N . ARG A 1 184 ? 28.540 3.23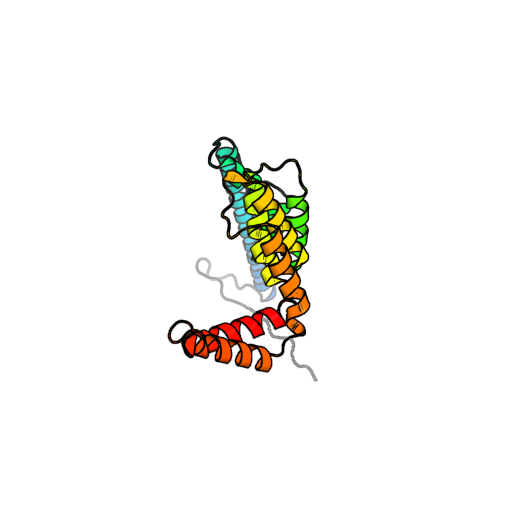6 -24.966 1.00 89.56 184 ARG A N 1
ATOM 1427 C CA . ARG A 1 184 ? 29.280 3.472 -26.219 1.00 89.56 184 ARG A CA 1
ATOM 1428 C C . ARG A 1 184 ? 28.470 4.303 -27.215 1.00 89.56 184 ARG A C 1
ATOM 1430 O O . ARG A 1 184 ? 29.036 5.176 -27.863 1.00 89.56 184 ARG A O 1
ATOM 1437 N N . GLU A 1 185 ? 27.167 4.047 -27.328 1.00 91.06 185 GLU A N 1
ATOM 1438 C CA . GLU A 1 185 ? 26.254 4.779 -28.223 1.00 91.06 185 GLU A CA 1
ATOM 1439 C C . GLU A 1 185 ? 25.930 6.193 -27.708 1.00 91.06 185 GLU A C 1
ATOM 1441 O O . GLU A 1 185 ? 25.678 7.112 -28.493 1.00 91.06 185 GLU A O 1
ATOM 1446 N N . HIS A 1 186 ? 25.993 6.399 -26.390 1.00 88.62 186 HIS A N 1
ATOM 1447 C CA . HIS A 1 186 ? 25.746 7.682 -25.736 1.00 88.62 186 HIS A CA 1
ATOM 1448 C C . HIS A 1 186 ? 26.863 8.052 -24.743 1.00 88.62 186 HIS A C 1
ATOM 1450 O O . HIS A 1 186 ? 26.654 8.009 -23.522 1.00 88.62 186 HIS A O 1
ATOM 1456 N N . PRO A 1 187 ? 28.043 8.467 -25.244 1.00 83.00 187 PRO A N 1
ATOM 1457 C CA . PRO A 1 187 ? 29.184 8.807 -24.401 1.00 83.00 187 PRO A CA 1
ATOM 1458 C C . PRO A 1 187 ? 28.831 9.885 -23.369 1.00 83.00 187 PRO A C 1
ATOM 1460 O O . PRO A 1 187 ? 28.221 10.902 -23.697 1.00 83.00 187 PRO A O 1
ATOM 1463 N N . GLY A 1 188 ? 29.202 9.657 -22.108 1.00 80.88 188 GLY A N 1
ATOM 1464 C CA . GLY A 1 188 ? 28.985 10.600 -21.003 1.00 80.88 188 GLY A CA 1
ATOM 1465 C C . GLY A 1 188 ? 27.577 10.605 -20.394 1.00 80.88 188 GLY A C 1
ATOM 1466 O O . GLY A 1 188 ? 27.406 11.165 -19.316 1.00 80.88 188 GLY A O 1
ATOM 1467 N N . LYS A 1 189 ? 26.580 9.953 -21.014 1.00 85.44 189 LYS A N 1
ATOM 1468 C CA . LYS A 1 189 ? 25.227 9.841 -20.432 1.00 85.44 189 LYS A CA 1
ATOM 1469 C C . LYS A 1 189 ? 25.090 8.705 -19.422 1.00 85.44 189 LYS A C 1
ATOM 1471 O O . LYS A 1 189 ? 24.235 8.775 -18.547 1.00 85.44 189 LYS A O 1
ATOM 1476 N N . VAL A 1 190 ? 25.925 7.673 -19.546 1.00 85.81 190 VAL A N 1
ATOM 1477 C CA . VAL A 1 190 ? 25.894 6.482 -18.689 1.00 85.81 190 VAL A CA 1
ATOM 1478 C C . VAL A 1 190 ? 27.307 6.188 -18.162 1.00 85.81 190 VAL A C 1
ATOM 1480 O O . VAL A 1 190 ? 28.008 5.321 -18.696 1.00 85.81 190 VAL A O 1
ATOM 1483 N N . PRO A 1 191 ? 27.785 6.944 -17.156 1.00 89.81 191 PRO A N 1
ATOM 1484 C CA . PRO A 1 191 ? 29.111 6.734 -16.579 1.00 89.81 191 PRO A CA 1
ATOM 1485 C C . PRO A 1 191 ? 29.214 5.366 -15.875 1.00 89.81 191 PRO A C 1
ATOM 1487 O O . PRO A 1 191 ? 28.184 4.809 -15.489 1.00 89.81 191 PRO A O 1
ATOM 1490 N N . PRO A 1 192 ? 30.431 4.825 -15.663 1.00 88.00 192 PRO A N 1
ATOM 1491 C CA . PRO A 1 192 ? 30.629 3.508 -15.045 1.00 88.00 192 PRO A CA 1
ATOM 1492 C C . PRO A 1 192 ? 29.892 3.322 -13.709 1.00 88.00 192 PRO A C 1
ATOM 1494 O O . PRO A 1 192 ? 29.211 2.320 -13.524 1.00 88.00 192 PRO A O 1
ATOM 1497 N N . GLU A 1 193 ? 29.914 4.329 -12.831 1.00 89.81 193 GLU A N 1
ATOM 1498 C CA . GLU A 1 193 ? 29.200 4.296 -11.543 1.00 89.81 193 GLU A CA 1
ATOM 1499 C C . GLU A 1 193 ? 27.679 4.130 -11.700 1.00 89.81 193 GLU A C 1
ATOM 1501 O O . GLU A 1 193 ? 27.019 3.471 -10.897 1.00 89.81 193 GLU A O 1
ATOM 1506 N N . MET A 1 194 ? 27.097 4.721 -12.749 1.00 89.69 194 MET A N 1
ATOM 1507 C CA . MET A 1 194 ? 25.673 4.567 -13.048 1.00 89.69 194 MET A CA 1
ATOM 1508 C C . MET A 1 194 ? 25.375 3.160 -13.577 1.00 89.69 194 MET A C 1
ATOM 1510 O O . MET A 1 194 ? 24.345 2.591 -13.223 1.00 89.69 194 MET A O 1
ATOM 1514 N N . GLN A 1 195 ? 26.274 2.581 -14.379 1.00 87.94 195 GLN A N 1
ATOM 1515 C CA . GLN A 1 195 ? 26.130 1.208 -14.876 1.00 87.94 195 GLN A CA 1
ATOM 1516 C C . GLN A 1 195 ? 26.148 0.198 -13.724 1.00 87.94 195 GLN A C 1
ATOM 1518 O O . GLN A 1 195 ? 25.323 -0.714 -13.704 1.00 87.94 195 GLN A O 1
ATOM 1523 N N . GLU A 1 196 ? 27.036 0.386 -12.744 1.00 90.12 196 GLU A N 1
ATOM 1524 C CA . GLU A 1 196 ? 27.097 -0.454 -11.542 1.00 90.12 196 GLU A CA 1
ATOM 1525 C C . GLU A 1 196 ? 25.811 -0.360 -10.717 1.00 90.12 196 GLU A C 1
ATOM 1527 O O . GLU A 1 196 ? 25.214 -1.392 -10.406 1.00 90.12 196 GLU A O 1
ATOM 1532 N N . LYS A 1 197 ? 25.319 0.858 -10.447 1.00 91.88 197 LYS A N 1
ATOM 1533 C CA . LYS A 1 197 ? 24.047 1.064 -9.731 1.00 91.88 197 LYS A CA 1
ATOM 1534 C C . LYS A 1 197 ? 22.857 0.439 -10.457 1.00 91.88 197 LYS A C 1
ATOM 1536 O O . LYS A 1 197 ? 22.005 -0.178 -9.824 1.00 91.88 197 LYS A O 1
ATOM 1541 N N . MET A 1 198 ? 22.789 0.577 -11.780 1.00 90.00 198 MET A N 1
ATOM 1542 C CA . MET A 1 198 ? 21.720 -0.027 -12.581 1.00 90.00 198 MET A CA 1
ATOM 1543 C C . MET A 1 198 ? 21.799 -1.556 -12.574 1.00 90.00 198 MET A C 1
ATOM 1545 O O . MET A 1 198 ? 20.767 -2.214 -12.475 1.00 90.00 198 MET A O 1
ATOM 1549 N N . LEU A 1 199 ? 23.004 -2.132 -12.632 1.00 92.06 199 LEU A N 1
ATOM 1550 C CA . LEU A 1 199 ? 23.203 -3.579 -12.532 1.00 92.06 199 LEU A CA 1
ATOM 1551 C C . LEU A 1 199 ? 22.809 -4.113 -11.150 1.00 92.06 199 LEU A C 1
ATOM 1553 O O . LEU A 1 199 ? 22.215 -5.187 -11.048 1.00 92.06 199 LEU A O 1
ATOM 1557 N N . GLU A 1 200 ? 23.136 -3.384 -10.086 1.00 92.81 200 GLU A N 1
ATOM 1558 C CA . GLU A 1 200 ? 22.707 -3.730 -8.734 1.00 92.81 200 GLU A CA 1
ATOM 1559 C C . GLU A 1 200 ? 21.181 -3.675 -8.607 1.00 92.81 200 GLU A C 1
ATOM 1561 O O . GLU A 1 200 ? 20.570 -4.659 -8.185 1.00 92.81 200 GLU A O 1
ATOM 1566 N N . GLY A 1 201 ? 20.558 -2.584 -9.062 1.00 90.31 201 GLY A N 1
ATOM 1567 C CA . GLY A 1 201 ? 19.102 -2.441 -9.083 1.00 90.31 201 GLY A CA 1
ATOM 1568 C C . GLY A 1 201 ? 18.414 -3.546 -9.888 1.00 90.31 201 GLY A C 1
ATOM 1569 O O . GLY A 1 201 ? 17.431 -4.122 -9.431 1.00 90.31 201 GLY A O 1
ATOM 1570 N N . PHE A 1 202 ? 18.970 -3.924 -11.042 1.00 90.44 202 PHE A N 1
ATOM 1571 C CA . PHE A 1 202 ? 18.470 -5.039 -11.847 1.00 90.44 202 PHE A CA 1
ATOM 1572 C C . PHE A 1 202 ? 18.492 -6.366 -11.076 1.00 90.44 202 PHE A C 1
ATOM 1574 O O . PHE A 1 202 ? 17.482 -7.065 -11.028 1.00 90.44 202 PHE A O 1
ATOM 1581 N N . LYS A 1 203 ? 19.603 -6.694 -10.403 1.00 90.31 203 LYS A N 1
ATOM 1582 C CA . LYS A 1 203 ? 19.701 -7.907 -9.568 1.00 90.31 203 LYS A CA 1
ATOM 1583 C C . LYS A 1 203 ? 18.701 -7.891 -8.412 1.00 90.31 203 LYS A C 1
ATOM 1585 O O . LYS A 1 203 ? 18.131 -8.929 -8.079 1.00 90.31 203 LYS A O 1
ATOM 1590 N N . GLN A 1 204 ? 18.498 -6.734 -7.784 1.00 90.00 204 GLN A N 1
ATOM 1591 C CA . GLN A 1 204 ? 17.513 -6.579 -6.714 1.00 90.00 204 GLN A CA 1
ATOM 1592 C C . GLN A 1 204 ? 16.092 -6.812 -7.240 1.00 90.00 204 GLN A C 1
ATOM 1594 O O . GLN A 1 204 ? 15.359 -7.610 -6.657 1.00 90.00 204 GLN A O 1
ATOM 1599 N N . MET A 1 205 ? 15.731 -6.207 -8.376 1.00 88.19 205 MET A N 1
ATOM 1600 C CA . MET A 1 205 ? 14.425 -6.413 -9.007 1.00 88.19 205 MET A CA 1
ATOM 1601 C C . MET A 1 205 ? 14.209 -7.872 -9.433 1.00 88.19 205 MET A C 1
ATOM 1603 O O . MET A 1 205 ? 13.162 -8.436 -9.123 1.00 88.19 205 MET A O 1
ATOM 1607 N N . GLN A 1 206 ? 15.208 -8.522 -10.040 1.00 88.31 206 GLN A N 1
ATOM 1608 C CA . GLN A 1 206 ? 15.146 -9.951 -10.375 1.00 88.31 206 GLN A CA 1
ATOM 1609 C C . GLN A 1 206 ? 14.931 -10.827 -9.146 1.00 88.31 206 GLN A C 1
ATOM 1611 O O . GLN A 1 206 ? 14.222 -11.821 -9.203 1.00 88.31 206 GLN A O 1
ATOM 1616 N N . ASN A 1 207 ? 15.546 -10.497 -8.014 1.00 87.56 207 ASN A N 1
ATOM 1617 C CA . ASN A 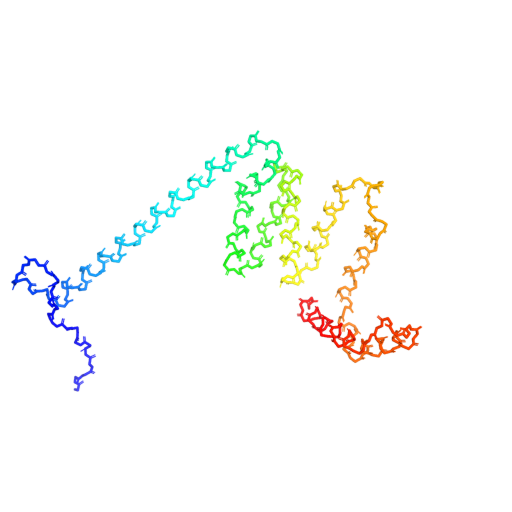1 207 ? 15.332 -11.268 -6.796 1.00 87.56 207 ASN A CA 1
ATOM 1618 C C . ASN A 1 207 ? 13.937 -11.080 -6.204 1.00 87.56 207 ASN A C 1
ATOM 1620 O O . ASN A 1 207 ? 13.450 -11.991 -5.537 1.00 87.56 207 ASN A O 1
ATOM 1624 N N . ARG A 1 208 ? 13.333 -9.918 -6.440 1.00 89.25 208 ARG A N 1
ATOM 1625 C CA . ARG A 1 208 ? 12.061 -9.498 -5.861 1.00 89.25 208 ARG A CA 1
ATOM 1626 C C . ARG A 1 208 ? 10.866 -10.036 -6.644 1.00 89.25 208 ARG A C 1
ATOM 1628 O O . ARG A 1 208 ? 9.968 -10.592 -6.033 1.00 89.25 208 ARG A O 1
ATOM 1635 N N . PHE A 1 209 ? 10.891 -9.957 -7.972 1.00 85.62 209 PHE A N 1
ATOM 1636 C CA . PHE A 1 209 ? 9.785 -10.371 -8.851 1.00 85.62 209 PHE A CA 1
ATOM 1637 C C . PHE A 1 209 ? 9.933 -11.806 -9.394 1.00 85.62 209 PHE A C 1
ATOM 1639 O O . PHE A 1 209 ? 9.715 -12.042 -10.582 1.00 85.62 209 PHE A O 1
ATOM 1646 N N . LYS A 1 210 ? 10.363 -12.754 -8.550 1.00 73.94 210 LYS A N 1
ATOM 1647 C CA . LYS A 1 210 ? 10.552 -14.172 -8.921 1.00 73.94 210 LYS A CA 1
ATOM 1648 C C . LYS A 1 210 ? 9.256 -14.928 -9.166 1.00 73.94 210 LYS A C 1
ATOM 1650 O O . LYS A 1 210 ? 8.312 -14.743 -8.371 1.00 73.94 210 LYS A O 1
#